Protein 4LAY (pdb70)

CATH classification: 3.10.50.40 (+1 more: 3.10.50.40)

Foldseek 3Di:
DCQQDPVSPSQKHKDWPDAADDDDAADAFKKWWKWKWKDFPVRHTQDTCVVDDGTDIDGAPPPPAFQNCNRPRRVGHAQIKMKMWGFCVRHVAQNFDPPRGHHRIIMIMIMHTHDIAFHQLDPVSPSQKGKGWPDAADDQAAADQQKWFWKWKWKDFVNHTQDTDTDTGGLVCCVVVQFFQLVSSVRRNGHAFIWMKMKGFLVRGVAQPFDVSSPGHHRTIMIMTMTGHDIDYD

Structure (mmCIF, N/CA/C/O backbone):
data_4LAY
#
_entry.id   4LAY
#
_cell.length_a   47.592
_cell.length_b   42.351
_cell.length_c   76.811
_cell.angle_alpha   90.000
_cell.angle_beta   105.750
_cell.angle_gamma   90.000
#
_symmetry.space_group_name_H-M   'P 1 21 1'
#
loop_
_entity.id
_entity.type
_entity.pdbx_description
1 polymer 'Peptidyl-prolyl cis-trans isomerase FKBP4'
2 non-polymer '{3-[(1R)-3-(3,4-dimethoxyphenyl)-1-({[(2S)-1-(3,3-dimethyl-2-oxopentanoyl)piperidin-2-yl]carbonyl}oxy)propyl]phenoxy}acetic acid'
3 water water
#
loop_
_atom_site.group_PDB
_atom_site.id
_atom_site.type_symbol
_atom_site.label_atom_id
_atom_site.label_alt_id
_atom_site.label_comp_id
_atom_site.label_asym_id
_atom_site.label_entity_id
_atom_site.label_seq_id
_atom_site.pdbx_PDB_ins_code
_atom_site.Cartn_x
_atom_site.Cartn_y
_atom_site.Cartn_z
_atom_site.occupancy
_atom_site.B_iso_or_equiv
_atom_site.auth_seq_id
_atom_site.auth_comp_id
_atom_site.auth_asym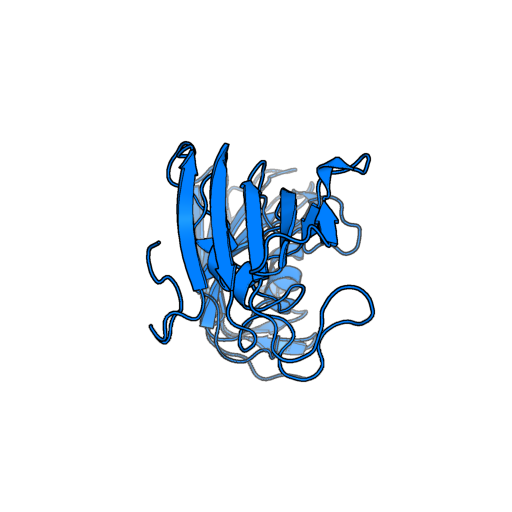_id
_atom_site.auth_atom_id
_atom_site.pdbx_PDB_model_num
ATOM 1 N N . GLY A 1 42 ? 32.478 3.995 7.630 1.00 32.27 22 GLY A N 1
ATOM 2 C CA . GLY A 1 42 ? 31.368 3.999 8.631 1.00 29.90 22 GLY A CA 1
ATOM 3 C C . GLY A 1 42 ? 31.722 4.706 9.924 1.00 30.45 22 GLY A C 1
ATOM 4 O O . GLY A 1 42 ? 32.904 4.880 10.245 1.00 33.30 22 GLY A O 1
ATOM 5 N N . VAL A 1 43 ? 30.689 5.142 10.641 1.00 28.24 23 VAL A N 1
ATOM 6 C CA . VAL A 1 43 ? 30.830 5.792 11.936 1.00 27.88 23 VAL A CA 1
ATOM 7 C C . VAL A 1 43 ? 30.768 4.716 13.025 1.00 26.09 23 VAL A C 1
ATOM 8 O O . VAL A 1 43 ? 29.877 3.865 13.021 1.00 24.27 23 VAL A O 1
ATOM 12 N N . ASP A 1 44 ? 31.737 4.757 13.936 1.00 26.72 24 ASP A N 1
ATOM 13 C CA . ASP A 1 44 ? 31.768 3.853 15.081 1.00 25.70 24 ASP A CA 1
ATOM 14 C C . ASP A 1 44 ? 30.678 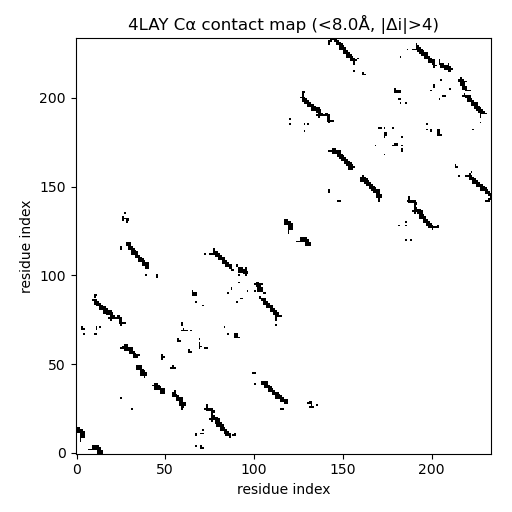4.250 16.061 1.00 25.20 24 ASP A C 1
ATOM 15 O O . ASP A 1 44 ? 30.773 5.290 16.719 1.00 26.42 24 ASP A O 1
ATOM 20 N N . ILE A 1 45 ? 29.639 3.419 16.144 1.00 23.33 25 ILE A N 1
ATOM 21 C CA . ILE A 1 45 ? 28.536 3.669 17.073 1.00 22.68 25 ILE A CA 1
ATOM 22 C C . ILE A 1 45 ? 28.561 2.761 18.314 1.00 23.19 25 ILE A C 1
ATOM 23 O O . ILE A 1 45 ? 27.630 2.789 19.111 1.00 22.92 25 ILE A O 1
ATOM 28 N N . SER A 1 46 ? 29.627 1.980 18.489 1.00 23.87 26 SER A N 1
ATOM 29 C CA . SER A 1 46 ? 29.760 1.140 19.682 1.00 24.91 26 SER A CA 1
ATOM 30 C C . SER A 1 46 ? 29.992 2.008 20.913 1.00 27.28 26 SER A C 1
ATOM 31 O O . SER A 1 46 ? 30.825 2.910 20.873 1.00 29.06 26 SER A O 1
ATOM 34 N N . PRO A 1 47 ? 29.240 1.759 22.010 1.00 27.98 27 PRO A N 1
ATOM 35 C CA . PRO A 1 47 ? 29.504 2.441 23.297 1.00 30.00 27 PRO A CA 1
ATOM 36 C C . PRO A 1 47 ? 30.975 2.453 23.755 1.00 32.16 27 PRO A C 1
ATOM 37 O O . PRO A 1 47 ? 31.452 3.482 24.263 1.00 33.52 27 PRO A O 1
ATOM 41 N N . LYS A 1 48 ? 31.698 1.348 23.561 1.00 31.68 28 LYS A N 1
ATOM 42 C CA . LYS A 1 48 ? 33.115 1.280 23.950 1.00 34.42 28 LYS A CA 1
ATOM 43 C C . LYS A 1 48 ? 34.065 1.917 22.933 1.00 33.81 28 LYS A C 1
ATOM 44 O O . LYS A 1 48 ? 35.272 2.010 23.182 1.00 36.20 28 LYS A O 1
ATOM 50 N N . GLN A 1 49 ? 33.519 2.357 21.796 1.00 31.11 29 GLN A N 1
ATOM 51 C CA . GLN A 1 49 ? 34.309 2.922 20.706 1.00 30.72 29 GLN A CA 1
ATOM 52 C C . GLN A 1 49 ? 35.482 2.008 20.345 1.00 31.79 29 GLN A C 1
ATOM 53 O O . GLN A 1 49 ? 36.643 2.443 20.288 1.00 33.47 29 GLN A O 1
ATOM 59 N N . ASP A 1 50 ? 35.176 0.733 20.125 1.00 30.36 30 ASP A N 1
ATOM 60 C CA . ASP A 1 50 ? 36.212 -0.236 19.756 1.00 31.76 30 ASP A CA 1
ATOM 61 C C . ASP A 1 50 ? 36.005 -0.718 18.333 1.00 30.08 30 ASP A C 1
ATOM 62 O O . ASP A 1 50 ? 36.504 -1.779 17.940 1.00 29.88 30 ASP A O 1
ATOM 67 N N . GLU A 1 51 ? 35.260 0.083 17.571 1.00 29.36 31 GLU A N 1
ATOM 68 C CA . GLU A 1 51 ? 34.896 -0.226 16.188 1.00 28.83 31 GLU A CA 1
ATOM 69 C C . GLU A 1 51 ? 34.104 -1.524 16.086 1.00 25.93 31 GLU A C 1
ATOM 70 O O . GLU A 1 51 ? 34.106 -2.186 15.047 1.00 25.99 31 GLU A O 1
ATOM 76 N N . GLY A 1 52 ? 33.428 -1.880 17.173 1.00 25.17 32 GLY A N 1
ATOM 77 C CA . GLY A 1 52 ? 32.592 -3.076 17.209 1.00 22.74 32 GLY A CA 1
ATOM 78 C C . GLY A 1 52 ? 31.338 -3.013 16.348 1.00 20.59 32 GLY A C 1
ATOM 79 O O . GLY A 1 52 ? 30.844 -4.050 15.889 1.00 19.89 32 GLY A O 1
ATOM 80 N N . VAL A 1 53 ? 30.796 -1.809 16.163 1.00 20.13 33 VAL A N 1
ATOM 81 C CA . VAL A 1 53 ? 29.613 -1.592 15.308 1.00 18.77 33 VAL A CA 1
ATOM 82 C C . VAL A 1 53 ? 29.855 -0.321 14.499 1.00 19.64 33 VAL A C 1
ATOM 83 O O . VAL A 1 53 ? 29.978 0.772 15.078 1.00 19.01 33 VAL A O 1
ATOM 87 N N . LEU A 1 54 ? 29.945 -0.475 13.175 1.00 18.92 34 LEU A N 1
ATOM 88 C CA . LEU A 1 54 ? 30.235 0.658 12.284 1.00 20.44 34 LEU A CA 1
ATOM 89 C C . LEU A 1 54 ? 29.017 0.867 11.410 1.00 19.95 34 LEU A C 1
ATOM 90 O O . LEU A 1 54 ? 28.519 -0.091 10.820 1.00 19.79 34 LEU A O 1
ATOM 95 N N . LYS A 1 55 ? 28.531 2.105 11.352 1.00 19.47 35 LYS A N 1
ATOM 96 C CA . LYS A 1 55 ? 27.278 2.408 10.667 1.00 18.64 35 LYS A CA 1
ATOM 97 C C . LYS A 1 55 ? 27.505 3.354 9.511 1.00 19.24 35 LYS A C 1
ATOM 98 O O . LYS A 1 55 ? 28.131 4.398 9.678 1.00 19.92 35 LYS A O 1
ATOM 104 N N . VAL A 1 56 ? 26.995 2.970 8.343 1.00 18.53 36 VAL A N 1
ATOM 10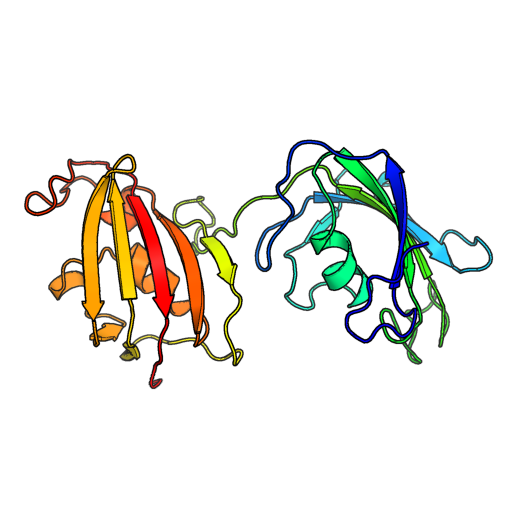5 C CA . VAL A 1 56 ? 26.968 3.858 7.176 1.00 19.67 36 VAL A CA 1
ATOM 106 C C . VAL A 1 56 ? 25.521 4.094 6.804 1.00 18.77 36 VAL A C 1
ATOM 107 O O . VAL A 1 56 ? 24.765 3.132 6.630 1.00 18.19 36 VAL A O 1
ATOM 111 N N . ILE A 1 57 ? 25.116 5.355 6.694 1.00 19.28 37 ILE A N 1
ATOM 112 C CA . ILE A 1 57 ? 23.732 5.630 6.306 1.00 19.23 37 ILE A CA 1
ATOM 113 C C . ILE A 1 57 ? 23.624 5.659 4.783 1.00 19.62 37 ILE A C 1
ATOM 114 O O . ILE A 1 57 ? 24.335 6.428 4.115 1.00 21.08 37 ILE A O 1
ATOM 119 N N . LYS A 1 58 ? 22.753 4.805 4.245 1.00 18.80 38 LYS A N 1
ATOM 120 C CA . LYS A 1 58 ? 22.518 4.744 2.786 1.00 19.71 38 LYS A CA 1
ATOM 121 C C . LYS A 1 58 ? 21.387 5.677 2.355 1.00 19.88 38 LYS A C 1
ATOM 122 O O . LYS A 1 58 ? 21.452 6.282 1.293 1.00 20.37 38 LYS A O 1
ATOM 128 N N . ARG A 1 59 ? 20.354 5.777 3.184 1.00 18.81 39 ARG A N 1
ATOM 129 C CA . ARG A 1 59 ? 19.281 6.734 2.971 1.00 19.99 39 ARG A CA 1
ATOM 130 C C . ARG A 1 59 ? 18.854 7.328 4.314 1.00 20.23 39 ARG A C 1
ATOM 131 O O . ARG A 1 59 ? 18.541 6.580 5.251 1.00 19.27 39 ARG A O 1
ATOM 139 N N A GLU A 1 60 ? 18.819 8.654 4.408 0.50 21.85 40 GLU A N 1
ATOM 140 N N B GLU A 1 60 ? 18.836 8.658 4.407 0.50 21.46 40 GLU A N 1
ATOM 141 C CA A GLU A 1 60 ? 18.374 9.290 5.651 0.50 22.70 40 GLU A CA 1
ATOM 142 C CA B GLU A 1 60 ? 18.340 9.312 5.623 0.50 21.87 40 GLU A CA 1
ATOM 143 C C A GLU A 1 60 ? 16.861 9.168 5.831 0.50 22.43 40 GLU A C 1
ATOM 144 C C B GLU A 1 60 ? 16.857 9.029 5.814 0.50 21.81 40 GLU A C 1
ATOM 145 O O A GLU A 1 60 ? 16.091 9.290 4.866 0.50 23.17 40 GLU A O 1
ATOM 146 O O B GLU A 1 60 ? 16.100 8.921 4.845 0.50 22.38 40 GLU A O 1
ATOM 157 N N . GLY A 1 61 ? 16.447 8.920 7.071 1.00 21.58 41 GLY A N 1
ATOM 158 C CA . GLY A 1 61 ? 15.036 8.812 7.404 1.00 22.55 41 GLY A CA 1
ATOM 159 C C . GLY A 1 61 ? 14.406 10.177 7.610 1.00 25.66 41 GLY A C 1
ATOM 160 O O . GLY A 1 61 ? 14.964 11.212 7.202 1.00 26.00 41 GLY A O 1
ATOM 161 N N . THR A 1 62 ? 13.249 10.180 8.268 1.00 26.96 42 THR A N 1
ATOM 162 C CA . THR A 1 62 ? 12.470 11.406 8.468 1.00 30.95 42 THR A CA 1
ATOM 163 C C . THR A 1 62 ? 12.249 11.696 9.947 1.00 31.18 42 THR A C 1
ATOM 164 O O . THR A 1 62 ? 12.491 10.840 10.801 1.00 30.02 42 THR A O 1
ATOM 168 N N . GLY A 1 63 ? 11.788 12.911 10.239 1.00 33.76 43 GLY A N 1
ATOM 169 C CA . GLY A 1 63 ? 11.536 13.325 11.611 1.00 35.05 43 GLY A CA 1
ATOM 170 C C . GLY A 1 63 ? 12.794 13.307 12.459 1.00 34.63 43 GLY A C 1
ATOM 171 O O . GLY A 1 63 ? 13.914 13.373 11.946 1.00 34.97 43 GLY A O 1
ATOM 172 N N . THR A 1 64 ? 12.611 13.224 13.767 1.00 34.65 44 THR A N 1
ATOM 173 C CA . THR A 1 64 ? 13.741 13.303 14.682 1.00 34.49 44 THR A CA 1
ATOM 174 C C . THR A 1 64 ? 13.756 12.114 15.626 1.00 31.97 44 THR A C 1
ATOM 175 O O . THR A 1 64 ? 14.801 11.780 16.197 1.00 32.15 44 THR A O 1
ATOM 179 N N . GLU A 1 65 ? 12.599 11.473 15.780 1.00 30.40 45 GLU A N 1
ATOM 180 C CA . GLU A 1 65 ? 12.431 10.409 16.754 1.00 27.32 45 GLU A CA 1
ATOM 181 C C . GLU A 1 65 ? 13.125 9.110 16.335 1.00 24.70 45 GLU A C 1
ATOM 182 O O . GLU A 1 65 ? 13.164 8.756 15.151 1.00 23.49 45 GLU A O 1
ATOM 184 N N A MET A 1 66 ? 13.664 8.404 17.322 0.50 23.22 46 MET A N 1
ATOM 185 N N B MET A 1 66 ? 13.689 8.419 17.325 0.50 23.40 46 MET A N 1
ATOM 186 C CA A MET A 1 66 ? 14.273 7.102 17.098 0.50 21.32 46 MET A CA 1
ATOM 187 C CA B MET A 1 66 ? 14.334 7.117 17.139 0.50 21.76 46 MET A CA 1
ATOM 188 C C A MET A 1 66 ? 13.691 6.119 18.104 0.50 20.84 46 MET A C 1
ATOM 189 C C B MET A 1 66 ? 13.685 6.123 18.104 0.50 21.02 46 MET A C 1
ATOM 190 O O A MET A 1 66 ? 13.201 6.538 19.157 0.50 21.67 46 MET A O 1
ATOM 191 O O B MET A 1 66 ? 13.138 6.541 19.128 0.50 21.88 46 MET A O 1
ATOM 200 N N . PRO A 1 67 ? 13.733 4.816 17.784 1.00 19.70 47 PRO A N 1
ATOM 201 C CA . PRO A 1 67 ? 13.188 3.800 18.709 1.00 19.48 47 PRO A CA 1
ATOM 202 C C . PRO A 1 67 ? 13.877 3.870 20.059 1.00 20.22 47 PRO A C 1
ATOM 203 O O . PRO A 1 67 ? 15.088 4.105 20.138 1.00 20.33 47 PRO A O 1
ATOM 207 N N A MET A 1 68 ? 13.106 3.629 21.108 0.50 20.49 48 MET A N 1
ATOM 208 N N B MET A 1 68 ? 13.099 3.691 21.119 0.50 20.93 48 MET A N 1
ATOM 209 C CA A MET A 1 68 ? 13.619 3.659 22.461 0.50 21.05 48 MET A CA 1
ATOM 210 C CA B MET A 1 68 ? 13.637 3.666 22.473 0.50 21.90 48 MET A CA 1
ATOM 211 C C A MET A 1 68 ? 13.609 2.239 23.009 0.50 19.84 48 MET A C 1
ATOM 212 C C B MET A 1 68 ? 13.539 2.269 23.064 0.50 20.35 48 MET A C 1
ATOM 213 O O A MET A 1 68 ? 12.977 1.353 22.418 0.50 17.24 48 MET A O 1
ATOM 214 O O B MET A 1 68 ? 12.771 1.434 22.569 0.50 17.98 48 MET A O 1
ATOM 223 N N . ILE A 1 69 ? 14.314 2.019 24.120 1.00 20.15 49 ILE A N 1
ATOM 224 C CA . ILE A 1 69 ? 14.368 0.694 24.749 1.00 19.99 49 ILE A CA 1
ATOM 225 C C . ILE A 1 69 ? 12.938 0.288 25.084 1.00 19.84 49 ILE A C 1
ATOM 226 O O . ILE A 1 69 ? 12.166 1.101 25.579 1.00 20.24 49 ILE A O 1
ATOM 231 N N . GLY A 1 70 ? 12.582 -0.953 24.778 1.00 18.93 50 GLY A N 1
ATOM 232 C CA . GLY A 1 70 ? 11.227 -1.452 25.050 1.00 18.45 50 GLY A CA 1
ATOM 233 C C . GLY A 1 70 ? 10.268 -1.334 23.863 1.00 17.56 50 GLY A C 1
ATOM 234 O O . GLY A 1 70 ? 9.266 -2.065 23.798 1.00 17.54 50 GLY A O 1
ATOM 235 N N . ASP A 1 71 ? 10.548 -0.415 22.939 1.00 16.73 51 ASP A N 1
ATOM 236 C CA . ASP A 1 71 ? 9.683 -0.200 21.770 1.00 16.42 51 ASP A CA 1
ATOM 237 C C . ASP A 1 71 ? 9.733 -1.412 20.854 1.00 15.89 51 ASP A C 1
ATOM 238 O O . ASP A 1 71 ? 10.778 -2.063 20.752 1.00 14.67 51 ASP A O 1
ATOM 243 N N A ARG A 1 72 ? 8.611 -1.717 20.207 0.50 16.16 52 ARG A N 1
ATOM 244 N N B ARG A 1 72 ? 8.621 -1.719 20.193 0.50 16.00 52 ARG A N 1
ATOM 245 C CA A ARG A 1 72 ? 8.590 -2.742 19.161 0.50 15.96 52 ARG A CA 1
ATOM 246 C CA B ARG A 1 72 ? 8.638 -2.768 19.175 0.50 15.63 52 ARG A CA 1
ATOM 247 C C A ARG A 1 72 ? 9.017 -2.088 17.864 0.50 15.33 52 ARG A C 1
ATOM 248 C C B ARG A 1 72 ? 8.917 -2.148 17.828 0.50 15.08 52 ARG A C 1
ATOM 249 O O A ARG A 1 72 ? 8.614 -0.966 17.563 0.50 15.37 52 ARG A O 1
ATOM 250 O O B ARG A 1 72 ? 8.198 -1.250 17.383 0.50 15.40 52 ARG A O 1
ATOM 265 N N A VAL A 1 73 ? 9.838 -2.794 17.098 0.50 14.50 53 VAL A N 1
ATOM 266 N N B VAL A 1 73 ? 9.973 -2.625 17.181 0.50 14.10 53 VAL A N 1
ATOM 267 C CA A VAL A 1 73 ? 10.475 -2.212 15.926 0.50 14.09 53 VAL A CA 1
ATOM 268 C CA B VAL A 1 73 ? 10.353 -2.090 15.886 0.50 13.70 53 VAL A CA 1
ATOM 269 C C A VAL A 1 73 ? 10.276 -3.126 14.718 0.50 14.21 53 VAL A C 1
ATOM 270 C C B VAL A 1 73 ? 10.013 -3.066 14.771 0.50 14.10 53 VAL A C 1
ATOM 271 O O A VAL A 1 73 ? 10.390 -4.349 14.853 0.50 13.75 53 VAL A O 1
ATOM 272 O O B VAL A 1 73 ? 9.802 -4.263 15.007 0.50 14.00 53 VAL A O 1
ATOM 279 N N . PHE A 1 74 ? 9.983 -2.529 13.555 1.00 14.13 54 PHE A N 1
ATOM 280 C CA . PHE A 1 74 ? 9.666 -3.283 12.320 1.00 14.57 54 PHE A CA 1
ATOM 281 C C . PHE A 1 74 ? 10.647 -2.872 11.239 1.00 14.40 54 PHE A C 1
ATOM 282 O O . PHE A 1 74 ? 10.732 -1.689 10.881 1.00 14.37 54 PHE A O 1
ATOM 290 N N . VAL A 1 75 ? 11.401 -3.849 10.742 1.00 13.91 55 VAL A N 1
ATOM 291 C CA . VAL A 1 75 ? 12.467 -3.594 9.777 1.00 14.08 55 VAL A CA 1
ATOM 292 C C . VAL A 1 75 ? 12.444 -4.649 8.664 1.00 14.61 55 VAL A C 1
ATOM 293 O O . VAL A 1 75 ? 11.838 -5.721 8.811 1.00 15.56 55 VAL A O 1
ATOM 297 N N . HIS A 1 76 ? 13.091 -4.327 7.549 1.00 14.33 56 HIS A N 1
ATOM 298 C CA . HIS A 1 76 ? 13.578 -5.372 6.653 1.00 14.77 56 HIS A CA 1
ATOM 299 C C . HIS A 1 76 ? 15.093 -5.343 6.707 1.00 14.01 56 HIS A C 1
ATOM 300 O O . HIS A 1 76 ? 15.706 -4.281 6.891 1.00 14.13 56 HIS A O 1
ATOM 307 N N . TYR A 1 77 ? 15.708 -6.513 6.571 1.00 13.75 57 TYR A N 1
ATOM 308 C CA . TYR A 1 77 ? 17.159 -6.582 6.606 1.00 13.25 57 TYR A CA 1
ATOM 309 C C . TYR A 1 77 ? 17.660 -7.624 5.618 1.00 13.61 57 TYR A C 1
ATOM 310 O O . TYR A 1 77 ? 16.931 -8.543 5.219 1.00 14.09 57 TYR A O 1
ATOM 319 N N . THR A 1 78 ? 18.919 -7.450 5.258 1.00 13.64 58 THR A N 1
ATOM 320 C CA . THR A 1 78 ? 19.730 -8.487 4.632 1.00 15.02 58 THR A CA 1
ATOM 321 C C . THR A 1 78 ? 21.031 -8.623 5.439 1.00 14.70 58 THR A C 1
ATOM 322 O O . THR A 1 78 ? 21.602 -7.625 5.888 1.00 14.35 58 THR A O 1
ATOM 326 N N . GLY A 1 79 ? 21.508 -9.860 5.594 1.00 15.45 59 GLY A N 1
ATOM 327 C CA . GLY A 1 79 ? 22.737 -10.135 6.345 1.00 15.72 59 GLY A CA 1
ATOM 328 C C . GLY A 1 79 ? 23.745 -10.848 5.461 1.00 16.29 59 GLY A C 1
ATOM 329 O O . GLY A 1 79 ? 23.397 -11.802 4.742 1.00 17.01 59 GLY A O 1
ATOM 330 N N . TRP A 1 80 ? 24.976 -10.358 5.486 1.00 15.94 60 TRP A N 1
ATOM 331 C CA . TRP A 1 80 ? 26.092 -11.002 4.777 1.00 17.34 60 TRP A CA 1
ATOM 332 C C . TRP A 1 80 ? 27.258 -11.227 5.733 1.00 17.49 60 TRP A C 1
ATOM 333 O O . TRP A 1 80 ? 27.451 -10.474 6.696 1.00 16.52 60 TRP A O 1
ATOM 344 N N . LEU A 1 81 ? 28.052 -12.260 5.464 1.00 18.18 61 LEU A N 1
ATOM 345 C CA . LEU A 1 81 ? 29.372 -12.352 6.054 1.00 19.08 61 LEU A CA 1
ATOM 346 C C . LEU A 1 81 ? 30.249 -11.277 5.422 1.00 20.45 61 LEU A C 1
ATOM 347 O O . LEU A 1 81 ? 29.909 -10.717 4.372 1.00 19.57 61 LEU A O 1
ATOM 352 N N . LEU A 1 82 ? 31.399 -11.007 6.037 1.00 21.69 62 LEU A N 1
ATOM 353 C CA . LEU A 1 82 ? 32.313 -9.986 5.521 1.00 23.60 62 LEU A CA 1
ATOM 354 C C . LEU A 1 82 ? 32.766 -10.222 4.071 1.00 24.77 62 LEU A C 1
ATOM 355 O O . LEU A 1 82 ? 33.019 -9.267 3.322 1.00 26.24 62 LEU A O 1
ATOM 360 N N . ASP A 1 83 ? 32.877 -11.486 3.669 1.00 24.87 63 ASP A N 1
ATOM 361 C CA . ASP A 1 83 ? 33.294 -11.800 2.299 1.00 25.53 63 ASP A CA 1
ATOM 362 C C . ASP A 1 83 ? 32.169 -11.587 1.261 1.00 24.81 63 ASP A C 1
ATOM 363 O O . ASP A 1 83 ? 32.383 -11.756 0.056 1.00 25.97 63 ASP A O 1
ATOM 368 N N . GLY A 1 84 ? 30.991 -11.198 1.738 1.00 22.43 64 GLY A N 1
ATOM 369 C CA . GLY A 1 84 ? 29.860 -10.899 0.865 1.00 21.59 64 GLY A CA 1
ATOM 370 C C . GLY A 1 84 ? 28.887 -12.052 0.701 1.00 21.26 64 GLY A C 1
ATOM 371 O O . GLY A 1 84 ? 27.936 -11.939 -0.067 1.00 21.01 64 GLY A O 1
ATOM 372 N N . THR A 1 85 ? 29.128 -13.159 1.409 1.00 20.88 65 THR A N 1
ATOM 373 C CA . THR A 1 85 ? 28.202 -14.299 1.395 1.00 21.58 65 THR A CA 1
ATOM 374 C C . THR A 1 85 ? 26.923 -13.893 2.088 1.00 20.01 65 THR A C 1
ATOM 375 O O . THR A 1 85 ? 26.929 -13.577 3.287 1.00 19.16 65 THR A O 1
ATOM 379 N N . LYS A 1 86 ? 25.828 -13.897 1.339 1.00 20.86 66 LYS A N 1
ATOM 380 C CA . LYS A 1 86 ? 24.518 -13.626 1.927 1.00 20.66 66 LYS A CA 1
ATOM 381 C C . LYS A 1 86 ? 24.042 -14.826 2.734 1.00 21.09 66 LYS A C 1
ATOM 382 O O . LYS A 1 86 ? 24.012 -15.947 2.218 1.00 22.58 66 LYS A O 1
ATOM 388 N N . PHE A 1 87 ? 23.674 -14.598 3.994 1.00 20.29 67 PHE A N 1
ATOM 389 C CA . PHE A 1 87 ? 23.141 -15.699 4.810 1.00 21.05 67 PHE A CA 1
ATOM 390 C C . PHE A 1 87 ? 21.636 -15.619 5.094 1.00 20.90 67 PHE A C 1
ATOM 391 O O . PHE A 1 87 ? 21.011 -16.643 5.376 1.00 22.64 67 PHE A O 1
ATOM 399 N N . ASP A 1 88 ? 21.041 -14.431 4.991 1.00 19.39 68 ASP A N 1
ATOM 400 C CA . ASP A 1 88 ? 19.590 -14.315 5.199 1.00 19.61 68 ASP A CA 1
ATOM 401 C C . ASP A 1 88 ? 19.057 -12.961 4.773 1.00 18.96 68 ASP A C 1
ATOM 402 O O . ASP A 1 88 ? 19.790 -11.975 4.799 1.00 18.31 68 ASP A O 1
ATOM 407 N N . SER A 1 89 ? 17.779 -12.935 4.399 1.00 20.16 69 SER A N 1
ATOM 408 C CA . SER A 1 89 ? 17.034 -11.674 4.232 1.00 19.59 69 SER A CA 1
ATOM 409 C C . SER A 1 89 ? 15.567 -11.819 4.574 1.00 20.03 69 SER A C 1
ATOM 410 O O . SER A 1 89 ? 14.902 -12.773 4.125 1.00 21.70 69 SER A O 1
ATOM 413 N N . SER A 1 90 ? 15.041 -10.858 5.332 1.00 19.47 70 SER A N 1
ATOM 414 C CA . SER A 1 90 ? 13.606 -10.818 5.598 1.00 21.01 70 SER A CA 1
ATOM 415 C C . SER A 1 90 ? 12.797 -10.497 4.345 1.00 22.83 70 SER A C 1
ATOM 416 O O . SER A 1 90 ? 11.607 -10.791 4.289 1.00 24.32 70 SER A O 1
ATOM 419 N N . LEU A 1 91 ? 13.443 -9.891 3.348 1.00 24.12 71 LEU A N 1
ATOM 420 C CA . LEU A 1 91 ? 12.796 -9.599 2.060 1.00 27.17 71 LEU A CA 1
ATOM 421 C C . LEU A 1 91 ? 12.361 -10.870 1.337 1.00 29.85 71 LEU A C 1
ATOM 422 O O . LEU A 1 91 ? 11.479 -10.830 0.470 1.00 32.30 71 LEU A O 1
ATOM 427 N N . ASP A 1 92 ? 12.979 -11.993 1.702 1.00 30.94 72 ASP A N 1
ATOM 428 C CA . ASP A 1 92 ? 12.716 -13.283 1.063 1.00 34.64 72 ASP A CA 1
ATOM 429 C C . ASP A 1 92 ? 11.470 -13.957 1.628 1.00 36.36 72 ASP A C 1
ATOM 430 O O . ASP A 1 92 ? 11.052 -15.020 1.148 1.00 38.45 72 ASP A O 1
ATOM 435 N N . ARG A 1 93 ? 10.897 -13.319 2.647 1.00 35.59 73 ARG A N 1
ATOM 436 C CA . ARG A 1 93 ? 9.717 -13.798 3.355 1.00 37.29 73 ARG A CA 1
ATOM 437 C C . ARG A 1 93 ? 8.589 -12.767 3.269 1.00 38.06 73 ARG A C 1
ATOM 438 O O . ARG A 1 93 ? 8.794 -11.651 2.788 1.00 37.18 73 ARG A O 1
ATOM 446 N N . LYS A 1 94 ? 7.402 -13.145 3.738 1.00 39.87 74 LYS A N 1
ATOM 447 C CA . LYS A 1 94 ? 6.213 -12.297 3.605 1.00 41.22 74 LYS A CA 1
ATOM 448 C C . LYS A 1 94 ? 6.204 -11.085 4.553 1.00 39.41 74 LYS A C 1
ATOM 449 O O . LYS A 1 94 ? 5.787 -9.996 4.157 1.00 40.21 74 LYS A O 1
ATOM 451 N N . ASP A 1 95 ? 6.683 -11.263 5.785 1.00 37.22 75 ASP A N 1
ATOM 452 C CA . ASP A 1 95 ? 6.566 -10.226 6.807 1.00 34.99 75 ASP A CA 1
ATOM 453 C C . ASP A 1 95 ? 7.883 -9.499 7.120 1.00 31.15 75 ASP A C 1
ATOM 454 O O . ASP A 1 95 ? 8.988 -10.044 6.953 1.00 29.84 75 ASP A O 1
ATOM 459 N N . LYS A 1 96 ? 7.750 -8.267 7.603 1.00 28.46 76 LYS A N 1
ATOM 460 C CA . LYS A 1 96 ? 8.889 -7.550 8.160 1.00 25.11 76 LYS A CA 1
ATOM 461 C C . LYS A 1 96 ? 9.352 -8.276 9.409 1.00 23.10 76 LYS A C 1
ATOM 462 O O . LYS A 1 96 ? 8.569 -9.014 10.038 1.00 23.83 76 LYS A O 1
ATOM 468 N N . PHE A 1 97 ? 10.620 -8.085 9.755 1.00 19.54 77 PHE A N 1
ATOM 469 C CA . PHE A 1 97 ? 11.170 -8.643 10.974 1.00 17.73 77 PHE A CA 1
ATOM 470 C C . PHE A 1 97 ? 10.822 -7.661 12.101 1.00 17.07 77 PHE A C 1
ATOM 471 O O . PHE A 1 97 ? 10.981 -6.452 11.942 1.00 16.31 77 PHE A O 1
ATOM 479 N N . SER A 1 98 ? 10.334 -8.179 13.222 1.00 17.19 78 SER A N 1
ATOM 480 C CA . SER A 1 98 ? 10.020 -7.310 14.362 1.00 17.41 78 SER A CA 1
ATOM 481 C C . SER A 1 98 ? 10.623 -7.844 15.645 1.00 16.51 78 SER A C 1
ATOM 482 O O . SER A 1 98 ? 10.703 -9.055 15.840 1.00 17.21 78 SER A O 1
ATOM 485 N N . PHE A 1 99 ? 11.046 -6.937 16.518 1.00 15.88 79 PHE A N 1
ATOM 486 C CA . PHE A 1 99 ? 11.602 -7.316 17.799 1.00 16.18 79 PHE A CA 1
ATOM 487 C C . PHE A 1 99 ? 11.433 -6.160 18.782 1.00 16.64 79 PHE A C 1
ATOM 488 O O . PHE A 1 99 ? 11.079 -5.047 18.389 1.00 16.26 79 PHE A O 1
ATOM 496 N N . ASP A 1 100 ? 11.657 -6.447 20.056 1.00 16.80 80 ASP A N 1
ATOM 497 C CA . ASP A 1 100 ? 11.574 -5.424 21.080 1.00 17.75 80 ASP A CA 1
ATOM 498 C C . ASP A 1 100 ? 12.977 -4.939 21.401 1.00 17.29 80 ASP A C 1
ATOM 499 O O . ASP A 1 100 ? 13.866 -5.747 21.722 1.00 17.94 80 ASP A O 1
ATOM 504 N N . LEU A 1 101 ? 13.177 -3.633 21.278 1.00 15.92 81 LEU A N 1
ATOM 505 C CA . LEU A 1 101 ? 14.520 -3.055 21.361 1.00 15.69 81 LEU A CA 1
ATOM 506 C C . LEU A 1 101 ? 15.114 -3.039 22.784 1.00 16.85 81 LEU A C 1
ATOM 507 O O . LEU A 1 101 ? 14.402 -2.770 23.748 1.00 17.59 81 LEU A O 1
ATOM 512 N N . GLY A 1 102 ? 16.422 -3.329 22.883 1.00 17.02 82 GLY A N 1
ATOM 513 C CA . GLY A 1 102 ? 17.200 -3.116 24.122 1.00 18.44 82 GLY A CA 1
ATOM 514 C C . GLY A 1 102 ? 17.029 -4.164 25.204 1.00 20.00 82 GLY A C 1
ATOM 515 O O . GLY A 1 102 ? 17.339 -3.905 26.372 1.00 21.97 82 GLY A O 1
ATOM 516 N N . LYS A 1 103 ? 16.552 -5.351 24.812 1.00 20.27 83 LYS A N 1
ATOM 517 C CA . LYS A 1 103 ? 16.206 -6.424 25.757 1.00 21.81 83 LYS A CA 1
ATOM 518 C C . LYS A 1 103 ? 17.028 -7.692 25.557 1.00 21.56 83 LYS A C 1
ATOM 519 O O . LYS A 1 103 ? 16.756 -8.731 26.188 1.00 22.86 83 LYS A O 1
ATOM 525 N N . GLY A 1 104 ? 18.043 -7.599 24.711 1.00 20.18 84 GLY A N 1
ATOM 526 C CA . GLY A 1 104 ? 18.841 -8.770 24.378 1.00 20.53 84 GLY A CA 1
ATOM 527 C C . GLY A 1 104 ? 18.014 -9.846 23.687 1.00 19.60 84 GLY A C 1
ATOM 528 O O . GLY A 1 104 ? 18.237 -11.052 23.926 1.00 20.27 84 GLY A O 1
ATOM 529 N N A GLU A 1 105 ? 17.047 -9.401 22.864 0.50 18.19 85 GLU A N 1
ATOM 530 N N B GLU A 1 105 ? 17.081 -9.438 22.841 0.50 18.34 85 GLU A N 1
ATOM 531 C CA A GLU A 1 105 ? 16.217 -10.246 21.971 0.50 17.81 85 GLU A CA 1
ATOM 532 C CA B GLU A 1 105 ? 16.332 -10.408 22.062 0.50 18.26 85 GLU A CA 1
ATOM 533 C C A GLU A 1 105 ? 16.932 -10.526 20.643 0.50 16.37 85 GLU A C 1
ATOM 534 C C B GLU A 1 105 ? 16.842 -10.435 20.595 0.50 16.37 85 GLU A C 1
ATOM 535 O O A GLU A 1 105 ? 16.543 -11.426 19.883 0.50 16.40 85 GLU A O 1
ATOM 536 O O B GLU A 1 105 ? 16.274 -11.112 19.731 0.50 16.10 85 GLU A O 1
ATOM 547 N N . VAL A 1 106 ? 17.944 -9.712 20.363 1.00 15.16 86 VAL A N 1
ATOM 548 C CA . VAL A 1 106 ? 18.728 -9.773 19.118 1.00 14.24 86 VAL A CA 1
ATOM 549 C C . VAL A 1 106 ? 20.180 -9.581 19.512 1.00 14.34 86 VAL A C 1
ATOM 550 O O . VAL A 1 106 ? 20.450 -9.216 20.659 1.00 14.58 86 VAL A O 1
ATOM 554 N N . ILE A 1 107 ? 21.114 -9.844 18.583 1.00 13.64 87 ILE A N 1
ATOM 555 C CA . ILE A 1 107 ? 22.538 -9.612 18.885 1.00 14.27 87 ILE A CA 1
ATOM 556 C C . ILE A 1 107 ? 22.791 -8.165 19.334 1.00 13.58 87 ILE A C 1
ATOM 557 O O . ILE A 1 107 ? 22.041 -7.229 18.977 1.00 12.79 87 ILE A O 1
ATOM 562 N N . LYS A 1 108 ? 23.850 -7.986 20.117 1.00 14.56 88 LYS A N 1
ATOM 563 C CA . LYS A 1 108 ? 24.137 -6.675 20.690 1.00 15.74 88 LYS A CA 1
ATOM 564 C C . LYS A 1 108 ? 24.287 -5.578 19.630 1.00 14.62 88 LYS A C 1
ATOM 565 O O . LYS A 1 108 ? 23.791 -4.461 19.837 1.00 14.97 88 LYS A O 1
ATOM 571 N N . ALA A 1 109 ? 24.921 -5.891 18.496 1.00 13.64 89 ALA A N 1
ATOM 572 C CA . ALA A 1 109 ? 25.056 -4.892 17.423 1.00 13.15 89 ALA A CA 1
ATOM 573 C C . ALA A 1 109 ? 23.701 -4.322 17.004 1.00 12.95 89 ALA A C 1
ATOM 574 O O . ALA A 1 109 ? 23.608 -3.134 16.663 1.00 13.47 89 ALA A O 1
ATOM 576 N N . TRP A 1 110 ? 22.651 -5.158 17.005 1.00 12.62 90 TRP A N 1
ATOM 577 C CA . TRP A 1 110 ? 21.326 -4.668 16.610 1.00 12.76 90 TRP A CA 1
ATOM 578 C C . TRP A 1 110 ? 20.649 -3.791 17.684 1.00 13.01 90 TRP A C 1
ATOM 579 O O . TRP A 1 110 ? 19.969 -2.801 17.352 1.00 12.78 90 TRP A O 1
ATOM 590 N N . ASP A 1 111 ? 20.813 -4.159 18.956 1.00 13.28 91 ASP A N 1
ATOM 591 C CA . ASP A 1 111 ? 20.285 -3.339 20.048 1.00 14.17 91 ASP A CA 1
ATOM 592 C C . ASP A 1 111 ? 20.959 -1.958 20.009 1.00 15.33 91 ASP A C 1
ATOM 593 O O . ASP A 1 111 ? 20.300 -0.917 20.216 1.00 16.15 91 ASP A O 1
ATOM 598 N N . ILE A 1 112 ? 22.252 -1.958 19.695 1.00 15.15 92 ILE A N 1
AT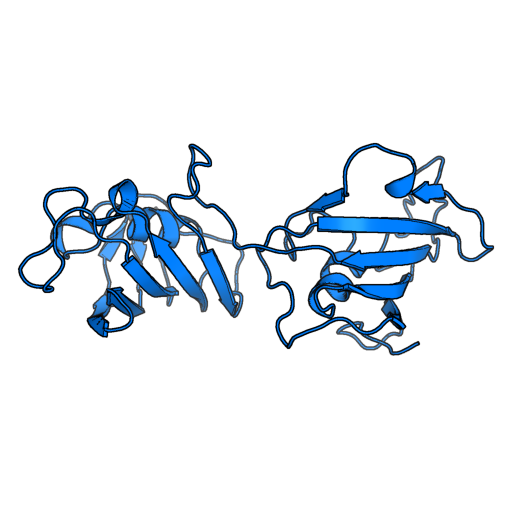OM 599 C CA . ILE A 1 112 ? 23.015 -0.701 19.535 1.00 15.98 92 ILE A CA 1
ATOM 600 C C . ILE A 1 112 ? 22.522 0.086 18.308 1.00 15.53 92 ILE A C 1
ATOM 601 O O . ILE A 1 112 ? 22.167 1.278 18.421 1.00 16.54 92 ILE A O 1
ATOM 606 N N . ALA A 1 113 ? 22.485 -0.579 17.154 1.00 14.80 93 ALA A N 1
ATOM 607 C CA . ALA A 1 113 ? 22.296 0.115 15.881 1.00 14.65 93 ALA A CA 1
ATOM 608 C C . ALA A 1 113 ? 20.873 0.620 15.664 1.00 14.51 93 ALA A C 1
ATOM 609 O O . ALA A 1 113 ? 20.687 1.735 15.205 1.00 14.62 93 ALA A O 1
ATOM 611 N N . ILE A 1 114 ? 19.871 -0.207 15.965 1.00 13.26 94 ILE A N 1
ATOM 612 C CA . ILE A 1 114 ? 18.499 0.184 15.673 1.00 13.90 94 ILE A CA 1
ATOM 613 C C . ILE A 1 114 ? 18.074 1.441 16.469 1.00 14.27 94 ILE A C 1
ATOM 614 O O . ILE A 1 114 ? 17.282 2.259 15.973 1.00 14.64 94 ILE A O 1
ATOM 619 N N . ALA A 1 115 ? 18.619 1.583 17.680 1.00 14.73 95 ALA A N 1
ATOM 620 C CA . ALA A 1 115 ? 18.395 2.761 18.531 1.00 15.42 95 ALA A CA 1
ATOM 621 C C . ALA A 1 115 ? 18.853 4.081 17.886 1.00 16.15 95 ALA A C 1
ATOM 622 O O . ALA A 1 115 ? 18.457 5.150 18.326 1.00 17.93 95 ALA A O 1
ATOM 624 N N . THR A 1 116 ? 19.699 3.991 16.863 1.00 15.33 96 THR A N 1
ATOM 625 C CA . THR A 1 116 ? 20.279 5.190 16.235 1.00 15.98 96 THR A CA 1
ATOM 626 C C . THR A 1 116 ? 19.530 5.562 14.942 1.00 15.95 96 THR A C 1
ATOM 627 O O . THR A 1 116 ? 19.881 6.555 14.294 1.00 17.22 96 THR A O 1
ATOM 631 N N . MET A 1 117 ? 18.520 4.766 14.577 1.00 15.64 97 MET A N 1
ATOM 632 C CA . MET A 1 117 ? 17.839 4.912 13.283 1.00 16.15 97 MET A CA 1
ATOM 633 C C . MET A 1 117 ? 16.575 5.756 13.354 1.00 17.09 97 MET A C 1
ATOM 634 O O . MET A 1 117 ? 15.910 5.798 14.379 1.00 16.72 97 MET A O 1
ATOM 639 N N . LYS A 1 118 ? 16.268 6.434 12.248 1.00 17.77 98 LYS A N 1
ATOM 640 C CA . LYS A 1 118 ? 15.012 7.163 12.081 1.00 19.60 98 LYS A CA 1
ATOM 641 C C . LYS A 1 118 ? 14.072 6.372 11.174 1.00 19.08 98 LYS A C 1
ATOM 642 O O . LYS A 1 118 ? 14.531 5.536 10.396 1.00 17.52 98 LYS A O 1
ATOM 648 N N . VAL A 1 119 ? 12.766 6.641 11.242 1.00 19.52 99 VAL A N 1
ATOM 649 C CA . VAL A 1 119 ? 11.829 5.950 10.341 1.00 20.21 99 VAL A CA 1
ATOM 650 C C . VAL A 1 119 ? 12.184 6.263 8.877 1.00 20.47 99 VAL A C 1
ATOM 651 O O . VAL A 1 119 ? 12.425 7.422 8.535 1.00 21.62 99 VAL A O 1
ATOM 655 N N . GLY A 1 120 ? 12.257 5.240 8.027 1.00 19.34 100 GLY A N 1
ATOM 656 C CA . GLY A 1 120 ? 12.628 5.452 6.620 1.00 19.74 100 GLY A CA 1
ATOM 657 C C . GLY A 1 120 ? 14.114 5.321 6.348 1.00 18.74 100 GLY A C 1
ATOM 658 O O . GLY A 1 120 ? 14.551 5.252 5.176 1.00 19.29 100 GLY A O 1
ATOM 659 N N . GLU A 1 121 ? 14.908 5.276 7.416 1.00 17.40 101 GLU A N 1
ATOM 660 C CA . GLU A 1 121 ? 16.359 5.182 7.252 1.00 17.00 101 GLU A CA 1
ATOM 661 C C . GLU A 1 121 ? 16.758 3.811 6.721 1.00 15.77 101 GLU A C 1
ATOM 662 O O . GLU A 1 121 ? 16.191 2.791 7.125 1.00 16.08 101 GLU A O 1
ATOM 668 N N . VAL A 1 122 ? 17.727 3.801 5.812 1.00 15.95 102 VAL A N 1
ATOM 669 C CA . VAL A 1 122 ? 18.411 2.565 5.433 1.00 15.30 102 VAL A CA 1
ATOM 670 C C . VAL A 1 122 ? 19.877 2.715 5.810 1.00 14.94 102 VAL A C 1
ATOM 671 O O . VAL A 1 122 ? 20.516 3.684 5.418 1.00 15.10 102 VAL A O 1
ATOM 675 N N . CYS A 1 123 ? 20.409 1.772 6.586 1.00 14.61 103 CYS A N 1
ATOM 676 C CA . CYS A 1 123 ? 21.817 1.832 6.912 1.00 15.52 103 CYS A CA 1
ATOM 677 C C . CYS A 1 123 ? 22.482 0.484 6.669 1.00 15.36 103 CYS A C 1
ATOM 678 O O . CYS A 1 123 ? 21.797 -0.538 6.482 1.00 16.09 103 CYS A O 1
ATOM 681 N N . HIS A 1 124 ? 23.811 0.507 6.625 1.00 15.45 104 HIS A N 1
ATOM 682 C CA . HIS A 1 124 ? 24.609 -0.696 6.659 1.00 16.29 104 HIS A CA 1
ATOM 683 C C . HIS A 1 124 ? 25.387 -0.695 7.966 1.00 15.94 104 HIS A C 1
ATOM 684 O O . HIS A 1 124 ? 26.013 0.304 8.316 1.00 16.60 104 HIS A O 1
ATOM 691 N N . ILE A 1 125 ? 25.358 -1.818 8.660 1.00 15.64 105 ILE A N 1
ATOM 692 C CA . ILE A 1 125 ? 26.133 -1.962 9.894 1.00 16.50 105 ILE A CA 1
ATOM 693 C C . ILE A 1 125 ? 27.125 -3.120 9.807 1.00 16.97 105 ILE A C 1
ATOM 694 O O . ILE A 1 125 ? 26.759 -4.219 9.395 1.00 16.92 105 ILE A O 1
ATOM 699 N N . THR A 1 126 ? 28.381 -2.842 10.150 1.00 17.57 106 THR A N 1
ATOM 700 C CA . THR A 1 126 ? 29.428 -3.866 10.171 1.00 17.83 106 THR A CA 1
ATOM 701 C C . THR A 1 126 ? 29.667 -4.209 11.634 1.00 18.23 106 THR A C 1
ATOM 702 O O . THR A 1 126 ? 29.965 -3.316 12.433 1.00 18.15 106 THR A O 1
ATOM 706 N N . CYS A 1 127 ? 29.519 -5.493 11.967 1.00 17.28 107 CYS A N 1
ATOM 707 C CA . CYS A 1 127 ? 29.412 -5.944 13.353 1.00 18.17 107 CYS A CA 1
ATOM 708 C C . CYS A 1 127 ? 30.514 -6.935 13.665 1.00 18.57 107 CYS A C 1
ATOM 709 O O . CYS A 1 127 ? 30.550 -8.009 13.086 1.00 19.08 107 CYS A O 1
ATOM 712 N N . LYS A 1 128 ? 31.421 -6.569 14.565 1.00 19.48 108 LYS A N 1
ATOM 713 C CA . LYS A 1 128 ? 32.487 -7.481 14.991 1.00 21.13 108 LYS A CA 1
ATOM 714 C C . LYS A 1 128 ? 31.864 -8.659 15.768 1.00 20.89 108 LYS A C 1
ATOM 715 O O . LYS A 1 128 ? 30.786 -8.504 16.329 1.00 19.68 108 LYS A O 1
ATOM 721 N N . PRO A 1 129 ? 32.531 -9.839 15.785 1.00 22.22 109 PRO A N 1
ATOM 722 C CA . PRO A 1 129 ? 31.921 -11.020 16.434 1.00 21.98 109 PRO A CA 1
ATOM 723 C C . PRO A 1 129 ? 31.518 -10.813 17.898 1.00 22.66 109 PRO A C 1
ATOM 724 O O . PRO A 1 129 ? 30.532 -11.400 18.351 1.00 22.33 109 PRO A O 1
ATOM 728 N N . GLU A 1 130 ? 32.263 -9.969 18.617 1.00 23.41 110 GLU A N 1
ATOM 729 C CA . GLU A 1 130 ? 31.943 -9.611 20.014 1.00 24.79 110 GLU A CA 1
ATOM 730 C C . GLU A 1 130 ? 30.551 -8.995 20.187 1.00 22.72 110 GLU A C 1
ATOM 731 O O . GLU A 1 130 ? 29.986 -9.037 21.277 1.00 23.11 110 GLU A O 1
ATOM 737 N N . TYR A 1 131 ? 30.023 -8.407 19.115 1.00 20.14 111 TYR A N 1
ATOM 738 C CA . TYR A 1 131 ? 28.686 -7.791 19.108 1.00 19.10 111 TYR A CA 1
ATOM 739 C C . TYR A 1 131 ? 27.691 -8.611 18.304 1.00 17.64 111 TYR A C 1
ATOM 740 O O . TYR A 1 131 ? 26.576 -8.158 18.023 1.00 17.30 111 TYR A O 1
ATOM 749 N N . ALA A 1 132 ? 28.101 -9.822 17.941 1.00 18.14 112 ALA A N 1
ATOM 750 C CA . ALA A 1 132 ? 27.245 -10.710 17.183 1.00 17.24 112 ALA A CA 1
ATOM 751 C C . ALA A 1 132 ? 27.296 -12.109 17.793 1.00 18.19 112 ALA A C 1
ATOM 752 O O . ALA A 1 132 ? 26.869 -12.282 18.924 1.00 18.71 112 ALA A O 1
ATOM 754 N N . TYR A 1 133 ? 27.840 -13.096 17.072 1.00 18.66 113 TYR A N 1
ATOM 755 C CA . TYR A 1 133 ? 27.797 -14.496 17.534 1.00 19.98 113 TYR A CA 1
ATOM 756 C C . TYR A 1 133 ? 29.095 -15.028 18.155 1.00 21.51 113 TYR A C 1
ATOM 757 O O . TYR A 1 133 ? 29.176 -16.212 18.501 1.00 22.62 113 TYR A O 1
ATOM 766 N N . GLY A 1 134 ? 30.105 -14.165 18.279 1.00 22.03 114 GLY A N 1
ATOM 767 C CA . GLY A 1 134 ? 31.318 -14.519 19.032 1.00 23.96 114 GLY A CA 1
ATOM 768 C C . GLY A 1 134 ? 32.008 -15.765 18.515 1.00 26.11 114 GLY A C 1
ATOM 769 O O . GLY A 1 134 ? 31.978 -16.056 17.321 1.00 25.31 114 GLY A O 1
ATOM 770 N N . SER A 1 135 ? 32.628 -16.511 19.423 1.00 28.00 115 SER A N 1
ATOM 771 C CA . SER A 1 135 ? 33.329 -17.735 19.041 1.00 30.64 115 SER A CA 1
ATOM 772 C C . SER A 1 135 ? 32.380 -18.882 18.707 1.00 30.76 115 SER A C 1
ATOM 773 O O . SER A 1 135 ? 32.743 -19.771 17.951 1.00 32.39 115 SER A O 1
ATOM 776 N N . ALA A 1 136 ? 31.171 -18.868 19.268 1.00 30.26 116 ALA A N 1
ATOM 777 C CA . ALA A 1 136 ? 30.204 -19.926 19.000 1.00 30.83 116 ALA A CA 1
ATOM 778 C C . ALA A 1 136 ? 29.757 -19.909 17.533 1.00 29.86 116 ALA A C 1
ATOM 779 O O . ALA A 1 136 ? 29.637 -20.959 16.895 1.00 31.10 116 ALA A O 1
ATOM 781 N N . GLY A 1 137 ? 29.529 -18.717 16.998 1.00 27.59 117 GLY A N 1
ATOM 782 C CA . GLY A 1 137 ? 28.923 -18.597 15.681 1.00 26.49 117 GLY A CA 1
ATOM 783 C C . GLY A 1 137 ? 27.479 -19.060 15.750 1.00 26.53 117 GLY A C 1
ATOM 784 O O . GLY A 1 137 ? 26.875 -19.112 16.832 1.00 26.44 117 GLY A O 1
ATOM 785 N N . SER A 1 138 ? 26.917 -19.382 14.594 1.00 26.64 118 SER A N 1
ATOM 786 C CA . SER A 1 138 ? 25.548 -19.849 14.514 1.00 27.87 118 SER A CA 1
ATOM 787 C C . SER A 1 138 ? 25.465 -20.779 13.321 1.00 29.39 118 SER A C 1
ATOM 788 O O . SER A 1 138 ? 25.001 -20.366 12.259 1.00 28.72 118 SER A O 1
ATOM 791 N N . PRO A 1 139 ? 25.949 -22.029 13.483 1.00 32.00 119 PRO A N 1
ATOM 792 C CA . PRO A 1 139 ? 26.045 -22.947 12.347 1.00 34.13 119 PRO A CA 1
ATOM 793 C C . PRO A 1 139 ? 24.663 -23.299 11.798 1.00 34.82 119 PRO A C 1
ATOM 794 O O . PRO A 1 139 ? 23.682 -23.287 12.553 1.00 34.79 119 PRO A O 1
ATOM 798 N N . PRO A 1 140 ? 24.580 -23.593 10.489 1.00 35.69 120 PRO A N 1
ATOM 799 C CA . PRO A 1 140 ? 25.684 -23.592 9.523 1.00 36.26 120 PRO A CA 1
ATOM 800 C C . PRO A 1 140 ? 25.993 -22.226 8.896 1.00 34.36 120 PRO A C 1
ATOM 801 O O . PRO A 1 140 ? 27.059 -22.055 8.305 1.00 35.10 120 PRO A O 1
ATOM 805 N N . LYS A 1 141 ? 25.077 -21.272 9.043 1.00 32.75 121 LYS A N 1
ATOM 806 C CA . LYS A 1 141 ? 25.163 -19.967 8.377 1.00 31.03 121 LYS A CA 1
ATOM 807 C C . LYS A 1 141 ? 26.359 -19.104 8.814 1.00 29.27 121 LYS A C 1
ATOM 808 O O . LYS A 1 141 ? 27.034 -18.486 7.975 1.00 28.78 121 LYS A O 1
ATOM 814 N N . ILE A 1 142 ? 26.609 -19.060 10.121 1.00 27.68 122 ILE A N 1
ATOM 815 C CA . ILE A 1 142 ? 27.582 -18.123 10.689 1.00 26.15 122 ILE A CA 1
ATOM 816 C C . ILE A 1 142 ? 28.743 -18.890 11.315 1.00 26.95 122 ILE A C 1
ATOM 817 O O . ILE A 1 142 ? 28.547 -19.596 12.307 1.00 27.86 122 ILE A O 1
ATOM 822 N N . PRO A 1 143 ? 29.960 -18.745 10.753 1.00 27.54 123 PRO A N 1
ATOM 823 C CA . PRO A 1 143 ? 31.109 -19.439 11.324 1.00 28.57 123 PRO A CA 1
ATOM 824 C C . PRO A 1 143 ? 31.576 -18.781 12.638 1.00 27.40 123 PRO A C 1
ATOM 825 O O . PRO A 1 143 ? 31.125 -17.687 12.963 1.00 25.07 123 PRO A O 1
ATOM 829 N N . PRO A 1 144 ? 32.448 -19.457 13.411 1.00 28.75 124 PRO A N 1
ATOM 830 C CA . PRO A 1 144 ? 32.999 -18.802 14.602 1.00 28.48 124 PRO A CA 1
ATOM 831 C C . PRO A 1 144 ? 33.763 -17.518 14.254 1.00 27.78 124 PRO A C 1
ATOM 832 O O . PRO A 1 144 ? 34.368 -17.430 13.178 1.00 27.90 124 PRO A O 1
ATOM 836 N N . ASN A 1 145 ? 33.713 -16.532 15.152 1.00 26.99 125 ASN A N 1
ATOM 837 C CA . ASN A 1 145 ? 34.512 -15.311 15.027 1.00 27.15 125 ASN A CA 1
ATOM 838 C C . ASN A 1 145 ? 34.241 -14.509 13.761 1.00 26.08 125 ASN A C 1
ATOM 839 O O . ASN A 1 145 ? 35.156 -13.902 13.192 1.00 26.59 125 ASN A O 1
ATOM 844 N N . ALA A 1 146 ? 32.976 -14.501 13.347 1.00 24.47 126 ALA A N 1
ATOM 845 C CA . ALA A 1 146 ? 32.567 -13.867 12.096 1.00 23.66 126 ALA A CA 1
ATOM 846 C C . ALA A 1 146 ? 32.176 -12.401 12.283 1.00 22.33 126 ALA A C 1
ATOM 847 O O . ALA A 1 146 ? 31.401 -12.058 13.190 1.00 21.37 126 ALA A O 1
ATOM 849 N N . THR A 1 147 ? 32.730 -11.537 11.431 1.00 22.38 127 THR A N 1
ATOM 850 C CA . THR A 1 147 ? 32.242 -10.167 11.305 1.00 21.15 127 THR A CA 1
ATOM 851 C C . THR A 1 147 ? 31.082 -10.184 10.310 1.00 19.63 127 THR A C 1
ATOM 852 O O . THR A 1 147 ? 31.164 -10.837 9.259 1.00 20.08 127 THR A O 1
ATOM 856 N N . LEU A 1 148 ? 30.000 -9.498 10.669 1.00 17.91 128 LEU A N 1
ATOM 857 C CA . LEU A 1 148 ? 28.745 -9.526 9.903 1.00 16.93 128 LEU A CA 1
ATOM 858 C C . LEU A 1 148 ? 28.407 -8.157 9.373 1.00 16.63 128 LEU A C 1
ATOM 859 O O . LEU A 1 148 ? 28.698 -7.154 10.010 1.00 16.70 128 LEU A O 1
ATOM 864 N N . VAL A 1 149 ? 27.761 -8.135 8.215 1.00 15.73 129 VAL A N 1
ATOM 865 C CA . VAL A 1 149 ? 27.261 -6.888 7.641 1.00 16.14 129 VAL A CA 1
ATOM 866 C C . VAL A 1 149 ? 25.751 -7.002 7.463 1.00 15.31 129 VAL A C 1
ATOM 867 O O . VAL A 1 149 ? 25.267 -7.977 6.892 1.00 15.36 129 VAL A O 1
ATOM 871 N N . PHE A 1 150 ? 24.998 -6.029 7.978 1.00 14.83 130 PHE A N 1
ATOM 872 C CA . PHE A 1 150 ? 23.553 -6.009 7.743 1.00 14.68 130 PHE A CA 1
ATOM 873 C C . PHE A 1 150 ? 23.146 -4.717 7.051 1.00 14.44 130 PHE A C 1
ATOM 874 O O . PHE A 1 150 ? 23.599 -3.641 7.448 1.00 14.60 130 PHE A O 1
ATOM 882 N N . GLU A 1 151 ? 22.289 -4.827 6.035 1.00 14.16 131 GLU A N 1
ATOM 883 C CA . GLU A 1 151 ? 21.539 -3.694 5.549 1.00 14.20 131 GLU A CA 1
ATOM 884 C C . GLU A 1 151 ? 20.206 -3.712 6.293 1.00 13.92 131 GLU A C 1
ATOM 885 O O . GLU A 1 151 ? 19.544 -4.753 6.353 1.00 14.52 131 GLU A O 1
ATOM 891 N N . VAL A 1 152 ? 19.818 -2.577 6.878 1.00 13.23 132 VAL A N 1
ATOM 892 C CA . VAL A 1 152 ? 18.596 -2.507 7.687 1.00 12.47 132 VAL A CA 1
ATOM 893 C C . VAL A 1 152 ? 17.785 -1.294 7.256 1.00 13.06 132 VAL A C 1
ATOM 894 O O . VAL A 1 152 ? 18.344 -0.202 7.103 1.00 13.62 132 VAL A O 1
ATOM 898 N N . GLU A 1 153 ? 16.487 -1.502 7.022 1.00 12.94 133 GLU A N 1
ATOM 899 C CA . GLU A 1 153 ? 15.559 -0.404 6.752 1.00 13.93 133 GLU A CA 1
ATOM 900 C C . GLU A 1 153 ? 14.521 -0.364 7.851 1.00 13.99 133 GLU A C 1
ATOM 901 O O . GLU A 1 153 ? 13.847 -1.363 8.088 1.00 12.93 133 GLU A O 1
ATOM 907 N N . LEU A 1 154 ? 14.370 0.788 8.500 1.00 13.50 134 LEU A N 1
ATOM 908 C CA . LEU A 1 154 ? 13.419 0.919 9.613 1.00 14.16 134 LEU A CA 1
ATOM 909 C C . LEU A 1 154 ? 12.096 1.429 9.063 1.00 14.99 134 LEU A C 1
ATOM 910 O O . LEU A 1 154 ? 12.047 2.486 8.447 1.00 15.79 134 LEU A O 1
ATOM 915 N N . PHE A 1 155 ? 11.022 0.674 9.286 1.00 15.69 135 PHE A N 1
ATOM 916 C CA . PHE A 1 155 ? 9.704 1.078 8.780 1.00 17.70 135 PHE A CA 1
ATOM 917 C C . PHE A 1 155 ? 8.820 1.747 9.822 1.00 18.38 135 PHE A C 1
ATOM 918 O O . PHE A 1 155 ? 8.047 2.675 9.505 1.00 20.11 135 PHE A O 1
ATOM 926 N N . GLU A 1 156 ? 8.901 1.257 11.060 1.00 18.08 136 GLU A N 1
ATOM 927 C CA . GLU A 1 156 ? 7.948 1.651 12.090 1.00 19.50 136 GLU A CA 1
ATOM 928 C C . GLU A 1 156 ? 8.496 1.278 13.442 1.00 17.92 136 GLU A C 1
ATOM 929 O O . GLU A 1 156 ? 9.248 0.305 13.576 1.00 17.35 136 GLU A O 1
ATOM 935 N N . PHE A 1 157 ? 8.117 2.055 14.450 1.00 18.90 137 PHE A N 1
ATOM 936 C CA . PHE A 1 157 ? 8.285 1.602 15.818 1.00 18.06 137 PHE A CA 1
ATOM 937 C C . PHE A 1 157 ? 7.130 2.108 16.648 1.00 19.14 137 PHE A C 1
ATOM 938 O O . PHE A 1 157 ? 6.469 3.087 16.285 1.00 19.83 137 PHE A O 1
ATOM 946 N N . LYS A 1 158 ? 6.859 1.416 17.736 1.00 18.58 138 LYS A N 1
ATOM 947 C CA . LYS A 1 158 ? 5.747 1.823 18.594 1.00 20.15 138 LYS A CA 1
ATOM 948 C C . LYS A 1 158 ? 6.013 1.425 20.019 1.00 19.00 138 LYS A C 1
ATOM 949 O O . LYS A 1 158 ? 6.833 0.549 20.284 1.00 17.35 138 LYS A O 1
ATOM 955 N N . GLY A 1 159 ? 5.287 2.045 20.940 1.00 19.23 139 GLY A N 1
ATOM 956 C CA . GLY A 1 159 ? 5.459 1.736 22.345 1.00 20.19 139 GLY A CA 1
ATOM 957 C C . GLY A 1 159 ? 5.072 0.312 22.705 1.00 21.06 139 GLY A C 1
ATOM 958 O O . GLY A 1 159 ? 4.359 -0.367 21.975 1.00 20.55 139 GLY A O 1
ATOM 959 N N . GLU A 1 160 ? 5.564 -0.128 23.849 1.00 13.40 140 GLU A N 1
ATOM 960 C CA . GLU A 1 160 ? 5.339 -1.481 24.326 1.00 14.61 140 GLU A CA 1
ATOM 961 C C . GLU A 1 160 ? 3.950 -1.575 24.949 1.00 13.70 140 GLU A C 1
ATOM 962 O O . GLU A 1 160 ? 3.566 -0.765 25.784 1.00 13.03 140 GLU A O 1
ATOM 968 N N . ASP A 1 161 ? 3.196 -2.586 24.519 1.00 14.69 141 ASP A N 1
ATOM 969 C CA . ASP A 1 161 ? 1.886 -2.865 25.086 1.00 14.05 141 ASP A CA 1
ATOM 970 C C . ASP A 1 161 ? 2.151 -3.751 26.303 1.00 14.00 141 ASP A C 1
ATOM 971 O O . ASP A 1 161 ? 2.614 -4.894 26.157 1.00 15.30 141 ASP A O 1
ATOM 976 N N . LEU A 1 162 ? 1.861 -3.224 27.494 1.00 12.13 142 LEU A N 1
ATOM 977 C CA . LEU A 1 162 ? 2.135 -3.940 28.743 1.00 12.24 142 LEU A CA 1
ATOM 978 C C . LEU A 1 162 ? 0.968 -4.836 29.168 1.00 13.82 142 LEU A C 1
ATOM 979 O O . LEU A 1 162 ? 1.084 -5.536 30.167 1.00 14.58 142 LEU A O 1
ATOM 984 N N . THR A 1 163 ? -0.135 -4.806 28.429 1.00 13.78 143 THR A N 1
ATOM 985 C CA . THR A 1 163 ? -1.342 -5.576 28.846 1.00 14.86 143 THR A CA 1
ATOM 986 C C . THR A 1 163 ? -1.189 -7.060 28.631 1.00 17.03 143 THR A C 1
ATOM 987 O O . THR A 1 163 ? -0.517 -7.509 27.687 1.00 18.13 143 THR A O 1
ATOM 991 N N . GLU A 1 164 ? -1.841 -7.835 29.500 1.00 18.11 144 GLU A N 1
ATOM 992 C CA . GLU A 1 164 ? -1.875 -9.284 29.342 1.00 21.64 144 GLU A CA 1
ATOM 993 C C . GLU A 1 164 ? -2.685 -9.682 28.113 1.00 23.06 144 GLU A C 1
ATOM 994 O O . GLU A 1 164 ? -2.299 -10.593 27.412 1.00 24.63 144 GLU A O 1
ATOM 1000 N N . GLU A 1 165 ? -3.767 -8.964 27.828 1.00 23.19 145 GLU A N 1
ATOM 1001 C CA . GLU A 1 165 ? -4.598 -9.253 26.651 1.00 25.84 145 GLU A CA 1
ATOM 1002 C C . GLU A 1 165 ? -3.973 -8.757 25.351 1.00 25.16 145 GLU A C 1
ATOM 1003 O O . GLU A 1 165 ? -4.443 -9.103 24.273 1.00 26.01 145 GLU A O 1
ATOM 1009 N N . GLU A 1 166 ? -2.943 -7.918 25.446 1.00 22.98 146 GLU A N 1
ATOM 1010 C CA . GLU A 1 166 ? -2.362 -7.293 24.252 1.00 24.26 146 GLU A CA 1
ATOM 1011 C C . GLU A 1 166 ? -3.425 -6.536 23.454 1.00 23.42 146 GLU A C 1
ATOM 1012 O O . GLU A 1 166 ? -3.538 -6.694 22.233 1.00 25.06 146 GLU A O 1
ATOM 1018 N N . ASP A 1 167 ? -4.197 -5.719 24.165 1.00 21.27 147 ASP A N 1
ATOM 1019 C CA . ASP A 1 167 ? -5.287 -4.944 23.587 1.00 21.48 147 ASP A CA 1
ATOM 1020 C C . ASP A 1 167 ? -4.968 -3.447 23.470 1.00 20.13 147 ASP A C 1
ATOM 1021 O O . ASP A 1 167 ? -5.869 -2.633 23.213 1.00 19.86 147 ASP A O 1
ATOM 1026 N N . GLY A 1 168 ? -3.696 -3.101 23.674 1.00 18.78 148 GLY A N 1
ATOM 1027 C CA . GLY A 1 168 ? -3.225 -1.712 23.572 1.00 18.15 148 GLY A CA 1
ATOM 1028 C C . GLY A 1 168 ? -3.670 -0.806 24.702 1.00 16.86 148 GLY A C 1
ATOM 1029 O O . GLY A 1 168 ? -3.508 0.419 24.613 1.00 15.93 148 GLY A O 1
ATOM 1030 N N . GLY A 1 169 ? -4.235 -1.414 25.758 1.00 15.55 149 GLY A N 1
ATOM 1031 C CA . GLY A 1 169 ? -4.762 -0.693 26.922 1.00 14.31 149 GLY A CA 1
ATOM 1032 C C . GLY A 1 169 ? -3.762 0.046 27.795 1.00 12.36 149 GLY A C 1
ATOM 1033 O O . GLY A 1 169 ? -4.144 0.975 28.497 1.00 11.79 149 GLY A O 1
ATOM 1034 N N . ILE A 1 170 ? -2.512 -0.428 27.807 1.00 11.61 150 ILE A N 1
ATOM 1035 C CA . ILE A 1 170 ? -1.392 0.196 28.535 1.00 11.26 150 ILE A CA 1
ATOM 1036 C C . ILE A 1 170 ? -0.185 0.196 27.622 1.00 11.47 150 ILE A C 1
ATOM 1037 O O . ILE A 1 170 ? 0.365 -0.875 27.305 1.00 11.83 150 ILE A O 1
ATOM 1042 N N A ILE A 1 171 ? 0.226 1.391 27.205 0.50 11.30 151 ILE A N 1
ATOM 1043 N N B ILE A 1 171 ? 0.231 1.382 27.181 0.50 11.35 151 ILE A N 1
ATOM 1044 C CA A ILE A 1 171 ? 1.333 1.552 26.269 0.50 11.61 151 ILE A CA 1
ATOM 1045 C CA B ILE A 1 171 ? 1.368 1.491 26.263 0.50 11.63 151 ILE A CA 1
ATOM 1046 C C A ILE A 1 171 ? 2.427 2.327 26.987 0.50 11.05 151 ILE A C 1
ATOM 1047 C C B ILE A 1 171 ? 2.443 2.355 26.892 0.50 11.09 151 ILE A C 1
ATOM 1048 O O A ILE A 1 171 ? 2.139 3.352 27.608 0.50 10.38 151 ILE A O 1
ATOM 1049 O O B ILE A 1 171 ? 2.167 3.474 27.335 0.50 10.60 151 ILE A O 1
ATOM 1058 N N . ARG A 1 172 ? 3.662 1.820 26.941 1.00 10.84 152 ARG A N 1
ATOM 1059 C CA . ARG A 1 172 ? 4.793 2.511 27.581 1.00 10.54 152 ARG A CA 1
ATOM 1060 C C . ARG A 1 172 ? 5.817 3.016 26.572 1.00 11.48 152 ARG A C 1
ATOM 1061 O O . ARG A 1 172 ? 6.167 2.307 25.613 1.00 11.25 152 ARG A O 1
ATOM 1069 N N . ARG A 1 173 ? 6.351 4.210 26.834 1.00 10.44 153 ARG A N 1
ATOM 1070 C CA . ARG A 1 173 ? 7.511 4.725 26.101 1.00 12.16 153 ARG A CA 1
ATOM 1071 C C . ARG A 1 173 ? 8.561 5.001 27.180 1.00 11.77 153 ARG A C 1
ATOM 1072 O O . ARG A 1 173 ? 8.391 5.896 28.010 1.00 11.66 153 ARG A O 1
ATOM 1080 N N . ILE A 1 174 ? 9.619 4.207 27.208 1.00 11.66 154 ILE A N 1
ATOM 1081 C CA . ILE A 1 174 ? 10.688 4.454 28.167 1.00 10.93 154 ILE A CA 1
ATOM 1082 C C . ILE A 1 174 ? 11.490 5.668 27.719 1.00 11.69 154 ILE A C 1
ATOM 1083 O O . ILE A 1 174 ? 11.993 5.698 26.607 1.00 13.16 154 ILE A O 1
ATOM 1088 N N . GLN A 1 175 ? 11.604 6.646 28.610 1.00 11.15 155 GLN A N 1
ATOM 1089 C CA . GLN A 1 175 ? 12.427 7.850 28.385 1.00 12.77 155 GLN A CA 1
ATOM 1090 C C . GLN A 1 175 ? 13.876 7.603 28.771 1.00 14.21 155 GLN A C 1
ATOM 1091 O O . GLN A 1 175 ? 14.810 7.875 27.988 1.00 16.02 155 GLN A O 1
ATOM 1097 N N . THR A 1 176 ? 14.063 7.104 29.985 1.00 13.66 156 THR A N 1
ATOM 1098 C CA . THR A 1 176 ? 15.371 6.743 30.490 1.00 15.48 156 THR A CA 1
ATOM 1099 C C . THR A 1 176 ? 15.268 5.391 31.165 1.00 14.34 156 THR A C 1
ATOM 1100 O O . THR A 1 176 ? 14.400 5.176 32.016 1.00 13.08 156 THR A O 1
ATOM 1104 N N A ARG A 1 177 ? 16.175 4.496 30.772 0.50 15.46 157 ARG A N 1
ATOM 1105 N N B ARG A 1 177 ? 16.134 4.464 30.774 0.50 15.27 157 ARG A N 1
ATOM 1106 C CA A ARG A 1 177 ? 16.291 3.154 31.335 0.50 15.54 157 ARG A CA 1
ATOM 1107 C CA B ARG A 1 177 ? 16.080 3.131 31.352 0.50 14.85 157 ARG A CA 1
ATOM 1108 C C A ARG A 1 177 ? 16.651 3.217 32.825 0.50 14.63 157 ARG A C 1
ATOM 1109 C C B ARG A 1 177 ? 16.668 3.146 32.768 0.50 14.44 157 ARG A C 1
ATOM 1110 O O A ARG A 1 177 ? 17.386 4.121 33.257 0.50 14.80 157 ARG A O 1
ATOM 1111 O O B ARG A 1 177 ? 17.568 3.937 33.090 0.50 14.83 157 ARG A O 1
ATOM 1126 N N . GLY A 1 178 ? 16.144 2.258 33.602 1.00 13.96 158 GLY A N 1
ATOM 1127 C CA . GLY A 1 178 ? 16.528 2.140 34.995 1.00 14.59 158 GLY A CA 1
ATOM 1128 C C . GLY A 1 178 ? 17.858 1.445 35.183 1.00 16.81 158 GLY A C 1
ATOM 1129 O O . GLY A 1 178 ? 18.613 1.235 34.215 1.00 17.35 158 GLY A O 1
ATOM 1130 N N . GLU A 1 179 ? 18.117 1.066 36.430 1.00 17.92 159 GLU A N 1
ATOM 1131 C CA . GLU A 1 179 ? 19.363 0.412 36.832 1.00 22.45 159 GLU A CA 1
ATOM 1132 C C . GLU A 1 179 ? 19.249 -1.130 36.787 1.00 22.01 159 GLU A C 1
ATOM 1133 O O . GLU A 1 179 ? 19.384 -1.746 35.722 1.00 24.11 159 GLU A O 1
ATOM 1139 N N . GLY A 1 180 ? 19.022 -1.775 37.924 1.00 22.02 160 GLY A N 1
ATOM 1140 C CA . GLY A 1 180 ? 18.931 -3.222 37.917 1.00 21.56 160 GLY A CA 1
ATOM 1141 C C . GLY A 1 180 ? 17.785 -3.711 37.047 1.00 19.50 160 GLY A C 1
ATOM 1142 O O . GLY A 1 180 ? 16.882 -2.936 36.669 1.00 18.78 160 GLY A O 1
ATOM 1143 N N . TYR A 1 181 ? 17.814 -4.999 36.737 1.00 18.60 161 TYR A N 1
ATOM 1144 C CA . TYR A 1 181 ? 16.722 -5.593 35.996 1.00 16.15 161 TYR A CA 1
ATOM 1145 C C . TYR A 1 181 ? 15.513 -5.936 36.878 1.00 15.80 161 TYR A C 1
ATOM 1146 O O . TYR A 1 181 ? 14.458 -6.270 36.358 1.00 15.64 161 TYR A O 1
ATOM 1155 N N . ALA A 1 182 ? 15.668 -5.874 38.204 1.00 15.65 162 ALA A N 1
ATOM 1156 C CA . ALA A 1 182 ? 14.577 -6.285 39.112 1.00 15.14 162 ALA A CA 1
ATOM 1157 C C . ALA A 1 182 ? 13.374 -5.351 38.940 1.00 13.68 162 ALA A C 1
ATOM 1158 O O . ALA A 1 182 ? 13.545 -4.173 38.674 1.00 12.74 162 ALA A O 1
ATOM 1160 N N . LYS A 1 183 ? 12.176 -5.916 39.095 1.00 14.12 163 LYS A N 1
ATOM 1161 C CA . LYS A 1 183 ? 10.931 -5.124 39.004 1.00 14.09 163 LYS A CA 1
ATOM 1162 C C . LYS A 1 183 ? 10.054 -5.405 40.214 1.00 14.31 163 LYS A C 1
ATOM 1163 O O . LYS A 1 183 ? 10.083 -6.502 40.776 1.00 15.49 163 LYS A O 1
ATOM 1169 N N . PRO A 1 184 ? 9.255 -4.405 40.606 1.00 14.56 164 PRO A N 1
ATOM 1170 C CA . PRO A 1 184 ? 8.367 -4.601 41.741 1.00 15.34 164 PRO A CA 1
ATOM 1171 C C . PRO A 1 184 ? 7.298 -5.641 41.443 1.00 16.73 164 PRO A C 1
ATOM 1172 O O . PRO A 1 184 ? 6.750 -5.688 40.341 1.00 16.32 164 PRO A O 1
ATOM 1176 N N A ASN A 1 185 ? 6.982 -6.444 42.439 0.50 18.56 165 ASN A N 1
ATOM 1177 N N B ASN A 1 185 ? 7.002 -6.450 42.448 0.50 18.32 165 ASN A N 1
ATOM 1178 C CA A ASN A 1 185 ? 5.907 -7.411 42.305 0.50 20.16 165 ASN A CA 1
ATOM 1179 C CA B ASN A 1 185 ? 5.964 -7.479 42.369 0.50 19.73 165 ASN A CA 1
ATOM 1180 C C A ASN A 1 185 ? 4.720 -6.991 43.151 0.50 20.09 165 ASN A C 1
ATOM 1181 C C B ASN A 1 185 ? 4.804 -7.103 43.283 0.50 19.98 165 ASN A C 1
ATOM 1182 O O A ASN A 1 185 ? 4.743 -5.927 43.762 0.50 18.94 165 ASN A O 1
ATOM 1183 O O B ASN A 1 185 ? 4.940 -6.185 44.093 0.50 18.74 165 ASN A O 1
ATOM 1192 N N . GLU A 1 186 ? 3.681 -7.824 43.186 1.00 21.02 166 GLU A N 1
ATOM 1193 C CA . GLU A 1 186 ? 2.531 -7.544 44.053 1.00 22.74 166 GLU A CA 1
ATOM 1194 C C . GLU A 1 186 ? 3.010 -7.487 45.501 1.00 22.77 166 GLU A C 1
ATOM 1195 O O . GLU A 1 186 ? 3.800 -8.325 45.929 1.00 23.41 166 GLU A O 1
ATOM 1201 N N . GLY A 1 187 ? 2.557 -6.474 46.232 1.00 22.36 167 GLY A N 1
ATOM 1202 C CA . GLY A 1 187 ? 2.933 -6.331 47.623 1.00 23.31 167 GLY A CA 1
ATOM 1203 C C . GLY A 1 187 ? 4.251 -5.604 47.851 1.00 22.39 167 GLY A C 1
ATOM 1204 O O . GLY A 1 187 ? 4.623 -5.361 49.004 1.00 23.99 167 GLY A O 1
ATOM 1205 N N . ALA A 1 188 ? 4.998 -5.310 46.781 1.00 20.53 168 ALA A N 1
ATOM 1206 C CA . ALA A 1 188 ? 6.239 -4.537 46.957 1.00 19.86 168 ALA A CA 1
ATOM 1207 C C . ALA A 1 188 ? 5.869 -3.131 47.409 1.00 18.76 168 ALA A C 1
ATOM 1208 O O . ALA A 1 188 ? 4.847 -2.603 46.989 1.00 17.65 168 ALA A O 1
ATOM 1210 N N . ILE A 1 189 ? 6.718 -2.528 48.246 1.00 18.83 169 ILE A N 1
ATOM 1211 C CA . ILE A 1 189 ? 6.552 -1.124 48.610 1.00 17.59 169 ILE A CA 1
ATOM 1212 C C . ILE A 1 189 ? 7.388 -0.347 47.614 1.00 15.78 169 ILE A C 1
ATOM 1213 O O . ILE A 1 189 ? 8.600 -0.550 47.524 1.00 15.91 169 ILE A O 1
ATOM 1218 N N . VAL A 1 190 ? 6.733 0.526 46.871 1.00 13.32 170 VAL A N 1
ATOM 1219 C CA . VAL A 1 190 ? 7.408 1.324 45.848 1.00 12.43 170 VAL A CA 1
ATOM 1220 C C . VAL A 1 190 ? 7.438 2.797 46.231 1.00 13.04 170 VAL A C 1
ATOM 1221 O O . VAL A 1 190 ? 6.528 3.285 46.921 1.00 12.82 170 VAL A O 1
ATOM 1225 N N A GLU A 1 191 ? 8.487 3.494 45.798 0.50 12.26 171 GLU A N 1
ATOM 1226 N N B GLU A 1 191 ? 8.496 3.490 45.814 0.50 12.09 171 GLU A N 1
ATOM 1227 C CA A GLU A 1 191 ? 8.506 4.954 45.834 0.50 12.04 171 GLU A CA 1
ATOM 1228 C CA B GLU A 1 191 ? 8.584 4.940 45.959 0.50 11.81 171 GLU A CA 1
ATOM 1229 C C A GLU A 1 191 ? 8.441 5.438 44.389 0.50 10.86 171 GLU A C 1
ATOM 1230 C C B GLU A 1 191 ? 8.609 5.500 44.553 0.50 10.82 171 GLU A C 1
ATOM 1231 O O A GLU A 1 191 ? 9.217 4.997 43.532 0.50 10.29 171 GLU A O 1
ATOM 1232 O O B GLU A 1 191 ? 9.536 5.223 43.789 0.50 10.36 171 GLU A O 1
ATOM 1243 N N A VAL A 1 192 ? 7.480 6.310 44.115 0.50 9.90 172 VAL A N 1
ATOM 1244 N N B VAL A 1 192 ? 7.568 6.250 44.207 0.50 9.95 172 VAL A N 1
ATOM 1245 C CA A VAL A 1 192 ? 7.187 6.700 42.742 0.50 9.06 172 VAL A CA 1
ATOM 1246 C CA B VAL A 1 192 ? 7.381 6.735 42.840 0.50 9.51 172 VAL A CA 1
ATOM 1247 C C A VAL A 1 192 ? 6.870 8.185 42.681 0.50 9.30 172 VAL A C 1
ATOM 1248 C C B VAL A 1 192 ? 7.133 8.242 42.848 0.50 9.41 172 VAL A C 1
ATOM 1249 O O A VAL A 1 192 ? 6.037 8.677 43.463 0.50 9.69 172 VAL A O 1
ATOM 1250 O O B VAL A 1 192 ? 6.627 8.793 43.841 0.50 10.26 172 VAL A O 1
ATOM 1257 N N . ALA A 1 193 ? 7.519 8.887 41.744 1.00 8.85 173 ALA A N 1
ATOM 1258 C CA . ALA A 1 193 ? 7.119 10.252 41.392 1.00 8.83 173 ALA A CA 1
ATOM 1259 C C . ALA A 1 193 ? 6.250 10.157 40.145 1.00 9.11 173 ALA A C 1
ATOM 1260 O O . ALA A 1 193 ? 6.642 9.524 39.151 1.00 9.51 173 ALA A O 1
ATOM 1262 N N . LEU A 1 194 ? 5.073 10.768 40.188 1.00 8.11 174 LEU A N 1
ATOM 1263 C CA . LEU A 1 194 ? 4.141 10.569 39.092 1.00 8.65 174 LEU A CA 1
ATOM 1264 C C . LEU A 1 194 ? 3.501 11.891 38.732 1.00 8.99 174 LEU A C 1
ATOM 1265 O O . LEU A 1 194 ? 3.281 12.767 39.596 1.00 9.48 174 LEU A O 1
ATOM 1270 N N . GLU A 1 195 ? 3.220 12.031 37.443 1.00 8.06 175 GLU A N 1
ATOM 1271 C CA . GLU A 1 195 ? 2.424 13.153 36.927 1.00 8.68 175 GLU A CA 1
ATOM 1272 C C . GLU A 1 195 ? 1.351 12.562 36.019 1.00 9.15 175 GLU A C 1
ATOM 1273 O O . GLU A 1 195 ? 1.664 11.804 35.098 1.00 8.92 175 GLU A O 1
ATOM 1279 N N . GLY A 1 196 ? 0.083 12.852 36.314 1.00 9.74 176 GLY A N 1
ATOM 1280 C CA . GLY A 1 196 ? -1.042 12.377 35.497 1.00 8.94 176 GLY A CA 1
ATOM 1281 C C . GLY A 1 196 ? -1.605 13.501 34.679 1.00 10.06 176 GLY A C 1
ATOM 1282 O O . GLY A 1 196 ? -1.855 14.609 35.206 1.00 10.61 176 GLY A O 1
ATOM 1283 N N . TYR A 1 197 ? -1.810 13.220 33.391 1.00 10.46 177 TYR A N 1
ATOM 1284 C CA . TYR A 1 197 ? -2.365 14.203 32.452 1.00 11.16 177 TYR A CA 1
ATOM 1285 C C . TYR A 1 197 ? -3.630 13.697 31.807 1.00 11.93 177 TYR A C 1
ATOM 1286 O O . TYR A 1 197 ? -3.721 12.532 31.405 1.00 11.68 177 TYR A O 1
ATOM 1295 N N . TYR A 1 198 ? -4.597 14.602 31.654 1.00 12.36 178 TYR A N 1
ATOM 1296 C CA . TYR A 1 198 ? -5.779 14.296 30.871 1.00 14.13 178 TYR A CA 1
ATOM 1297 C C . TYR A 1 198 ? -5.876 15.391 29.823 1.00 15.90 178 TYR A C 1
ATOM 1298 O O . TYR A 1 198 ? -5.920 16.582 30.165 1.00 16.38 178 TYR A O 1
ATOM 1307 N N . LYS A 1 199 ? -5.839 14.985 28.554 1.00 17.52 179 LYS A N 1
ATOM 1308 C CA . LYS A 1 199 ? -5.789 15.915 27.426 1.00 20.77 179 LYS A CA 1
ATOM 1309 C C . LYS A 1 199 ? -4.678 16.958 27.632 1.00 21.70 179 LYS A C 1
ATOM 1310 O O . LYS A 1 199 ? -4.883 18.169 27.428 1.00 22.97 179 LYS A O 1
ATOM 1316 N N . ASP A 1 200 ? -3.518 16.458 28.053 1.00 21.21 180 ASP A N 1
ATOM 1317 C CA . ASP A 1 200 ? -2.306 17.251 28.288 1.00 23.24 180 ASP A CA 1
ATOM 1318 C C . ASP A 1 200 ? -2.391 18.277 29.420 1.00 22.71 180 ASP A C 1
ATOM 1319 O O . ASP A 1 200 ? -1.493 19.123 29.572 1.00 24.02 180 ASP A O 1
ATOM 1324 N N . LYS A 1 201 ? -3.453 18.190 30.220 1.00 20.62 181 LYS A N 1
ATOM 1325 C CA . LYS A 1 201 ? -3.570 19.007 31.414 1.00 19.74 181 LYS A CA 1
ATOM 1326 C C . LYS A 1 201 ? -3.252 18.195 32.664 1.00 17.01 181 LYS A C 1
ATOM 1327 O O . LYS A 1 201 ? -3.860 17.158 32.897 1.00 15.49 181 LYS A O 1
ATOM 1330 N N . LEU A 1 202 ? -2.343 18.703 33.488 1.00 15.87 182 LEU A N 1
ATOM 1331 C CA . LEU A 1 202 ? -1.902 17.976 34.690 1.00 13.83 182 LEU A CA 1
ATOM 1332 C C . LEU A 1 202 ? -3.034 17.921 35.700 1.00 13.23 182 LEU A C 1
ATOM 1333 O O . LEU A 1 202 ? -3.608 18.977 36.019 1.00 15.20 182 LEU A O 1
ATOM 1338 N N . PHE A 1 203 ? -3.388 16.727 36.187 1.00 11.77 183 PHE A N 1
ATOM 1339 C CA . PHE A 1 203 ? -4.414 16.611 37.235 1.00 11.70 183 PHE A CA 1
ATOM 1340 C C . PHE A 1 203 ? -3.905 16.014 38.547 1.00 11.49 183 PHE A C 1
ATOM 1341 O O . PHE A 1 203 ? -4.614 16.068 39.569 1.00 12.29 183 PHE A O 1
ATOM 1349 N N . ASP A 1 204 ? -2.718 15.419 38.515 1.00 10.37 184 ASP A N 1
ATOM 1350 C CA . ASP A 1 204 ? -2.164 14.770 39.710 1.00 10.24 184 ASP A CA 1
ATOM 1351 C C . ASP A 1 204 ? -0.655 14.832 39.623 1.00 9.82 184 ASP A C 1
ATOM 1352 O O . ASP A 1 204 ? -0.073 14.456 38.606 1.00 10.26 184 ASP A O 1
ATOM 1357 N N . GLN A 1 205 ? -0.009 15.326 40.673 1.00 10.70 185 GLN A N 1
ATOM 1358 C CA . GLN A 1 205 ? 1.455 15.270 40.708 1.00 11.54 185 GLN A CA 1
ATOM 1359 C C . GLN A 1 205 ? 1.884 15.039 42.132 1.00 11.21 185 GLN A C 1
ATOM 1360 O O . GLN A 1 205 ? 1.678 15.917 42.988 1.00 12.26 185 GLN A O 1
ATOM 1366 N N . ARG A 1 206 ? 2.472 13.865 42.385 1.00 10.77 186 ARG A N 1
ATOM 1367 C CA . ARG A 1 206 ? 2.828 13.475 43.751 1.00 10.98 186 ARG A CA 1
ATOM 1368 C C . ARG A 1 206 ? 4.048 12.584 43.760 1.00 10.46 186 ARG A C 1
ATOM 1369 O O . ARG A 1 206 ? 4.329 11.925 42.772 1.00 10.36 186 ARG A O 1
ATOM 1377 N N . GLU A 1 207 ? 4.739 12.565 44.903 1.00 11.25 187 GLU A N 1
ATOM 1378 C CA . GLU A 1 207 ? 5.765 11.564 45.180 1.00 12.43 187 GLU A CA 1
ATOM 1379 C C . GLU A 1 207 ? 5.196 10.716 46.325 1.00 12.84 187 GLU A C 1
ATOM 1380 O O . GLU A 1 207 ? 4.914 11.234 47.410 1.00 14.11 187 GLU A O 1
ATOM 1386 N N . LEU A 1 208 ? 4.998 9.433 46.055 1.00 12.83 18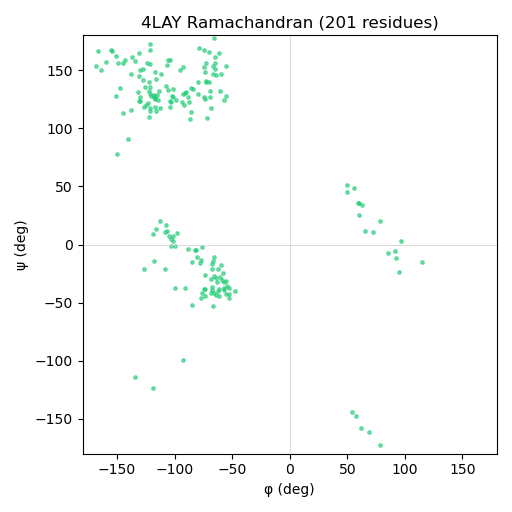8 LEU A N 1
ATOM 1387 C CA . LEU A 1 208 ? 4.275 8.521 46.959 1.00 13.32 188 LEU A CA 1
ATOM 1388 C C . LEU A 1 208 ? 5.161 7.363 47.367 1.00 13.73 188 LEU A C 1
ATOM 1389 O O . LEU A 1 208 ? 6.106 7.018 46.647 1.00 14.02 188 LEU A O 1
ATOM 1394 N N . ARG A 1 209 ? 4.844 6.775 48.520 1.00 13.80 189 ARG A N 1
ATOM 1395 C CA . ARG A 1 209 ? 5.396 5.488 48.922 1.00 14.19 189 ARG A CA 1
ATOM 1396 C C . ARG A 1 209 ? 4.183 4.622 49.240 1.00 15.08 189 ARG A C 1
ATOM 1397 O O . ARG A 1 209 ? 3.380 4.980 50.110 1.00 16.46 189 ARG A O 1
ATOM 1405 N N . PHE A 1 210 ? 4.009 3.520 48.513 1.00 14.10 190 PHE A N 1
ATOM 1406 C CA . PHE A 1 210 ? 2.840 2.678 48.767 1.00 14.39 190 PHE A CA 1
ATOM 1407 C C . PHE A 1 210 ? 3.085 1.243 48.358 1.00 15.26 190 PHE A C 1
ATOM 1408 O O . PHE A 1 210 ? 4.023 0.952 47.630 1.00 14.35 190 PHE A O 1
ATOM 1416 N N . GLU A 1 211 ? 2.197 0.368 48.810 1.00 16.61 191 GLU A N 1
ATOM 1417 C CA . GLU A 1 211 ? 2.275 -1.052 48.510 1.00 18.14 191 GLU A CA 1
ATOM 1418 C C . GLU A 1 211 ? 1.534 -1.324 47.221 1.00 16.56 191 GLU A C 1
ATOM 1419 O O . GLU A 1 211 ? 0.366 -0.951 47.089 1.00 15.82 191 GLU A O 1
ATOM 1425 N N . ILE A 1 212 ? 2.205 -1.981 46.275 1.00 16.53 192 ILE A N 1
ATOM 1426 C CA . ILE A 1 212 ? 1.535 -2.444 45.050 1.00 16.45 192 ILE A CA 1
ATOM 1427 C C . ILE A 1 212 ? 0.365 -3.339 45.438 1.00 17.63 192 ILE A C 1
ATOM 1428 O O . ILE A 1 212 ? 0.526 -4.320 46.148 1.00 18.17 192 ILE A O 1
ATOM 1433 N N . GLY A 1 213 ? -0.815 -2.961 44.956 1.00 17.37 193 GLY A N 1
ATOM 1434 C CA . GLY A 1 213 ? -2.053 -3.669 45.267 1.00 19.90 193 GLY A CA 1
ATOM 1435 C C . GLY A 1 213 ? -2.943 -2.747 46.060 1.00 21.14 193 GLY A C 1
ATOM 1436 O O . GLY A 1 213 ? -4.140 -3.008 46.220 1.00 22.85 193 GLY A O 1
ATOM 1437 N N . GLU A 1 214 ? -2.361 -1.662 46.573 1.00 21.13 194 GLU A N 1
ATOM 1438 C CA . GLU A 1 214 ? -3.119 -0.738 47.402 1.00 22.13 194 GLU A CA 1
ATOM 1439 C C . GLU A 1 214 ? -3.243 0.660 46.784 1.00 20.40 194 GLU A C 1
ATOM 1440 O O . GLU A 1 214 ? -3.686 1.601 47.427 1.00 20.96 194 GLU A O 1
ATOM 1446 N N . GLY A 1 215 ? -2.904 0.774 45.504 1.00 18.40 195 GLY A N 1
ATOM 1447 C CA . GLY A 1 215 ? -2.940 2.058 44.809 1.00 18.09 195 GLY A CA 1
ATOM 1448 C C . GLY A 1 215 ? -4.320 2.672 44.680 1.00 18.70 195 GLY A C 1
ATOM 1449 O O . GLY A 1 215 ? -4.445 3.893 44.639 1.00 18.35 195 GLY A O 1
ATOM 1450 N N . GLU A 1 216 ? -5.359 1.840 44.626 1.00 20.25 196 GLU A N 1
ATOM 1451 C CA . GLU A 1 216 ? -6.721 2.366 44.469 1.00 21.50 196 GLU A CA 1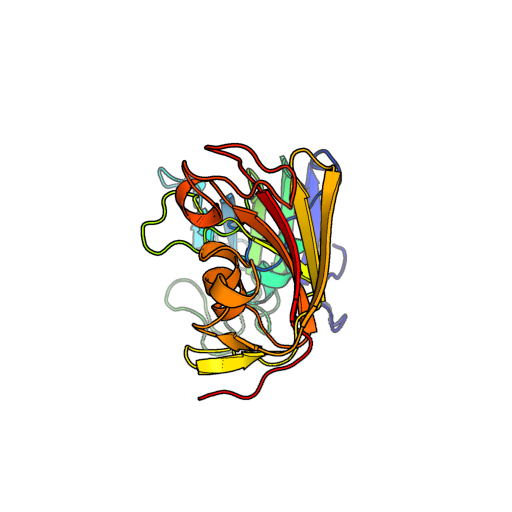
ATOM 1452 C C . GLU A 1 216 ? -7.076 3.387 45.550 1.00 21.59 196 GLU A C 1
ATOM 1453 O O . GLU A 1 216 ? -7.660 4.437 45.256 1.00 21.08 196 GLU A O 1
ATOM 1459 N N . ASN A 1 217 ? -6.700 3.084 46.789 1.00 22.03 197 ASN A N 1
ATOM 1460 C CA . ASN A 1 217 ? -6.982 3.953 47.925 1.00 22.87 197 ASN A CA 1
ATOM 1461 C C . ASN A 1 217 ? -6.229 5.290 47.869 1.00 20.91 197 ASN A C 1
ATOM 1462 O O . ASN A 1 217 ? -6.577 6.224 48.600 1.00 20.84 197 ASN A O 1
ATOM 1467 N N . LEU A 1 218 ? -5.232 5.367 46.986 1.00 17.72 198 LEU A N 1
ATOM 1468 C CA . LEU A 1 218 ? -4.435 6.582 46.775 1.00 16.79 198 LEU A CA 1
ATOM 1469 C C . LEU A 1 218 ? -4.782 7.259 45.445 1.00 15.59 198 LEU A C 1
ATOM 1470 O O . LEU A 1 218 ? -3.998 8.065 44.927 1.00 14.39 198 LEU A O 1
ATOM 1475 N N . ASP A 1 219 ? -5.934 6.887 44.881 1.00 14.66 199 ASP A N 1
ATOM 1476 C CA . ASP A 1 219 ? -6.436 7.488 43.625 1.00 14.02 199 ASP A CA 1
ATOM 1477 C C . ASP A 1 219 ? -5.513 7.227 42.448 1.00 12.47 199 ASP A C 1
ATOM 1478 O O . ASP A 1 219 ? -5.367 8.055 41.539 1.00 12.11 199 ASP A O 1
ATOM 1483 N N . LEU A 1 220 ? -4.878 6.059 42.465 1.00 11.12 200 LEU A N 1
ATOM 1484 C CA . LEU A 1 220 ? -4.078 5.643 41.330 1.00 10.78 200 LEU A CA 1
ATOM 1485 C C . LEU A 1 220 ? -4.874 4.638 40.521 1.00 11.10 200 LEU A C 1
ATOM 1486 O O . LEU A 1 220 ? -5.465 3.735 41.097 1.00 13.01 200 LEU A O 1
ATOM 1491 N N . PRO A 1 221 ? -4.904 4.795 39.186 1.00 10.49 201 PRO A N 1
ATOM 1492 C CA . PRO A 1 221 ? -5.694 3.827 38.417 1.00 11.08 201 PRO A CA 1
ATOM 1493 C C . PRO A 1 221 ? -4.977 2.466 38.325 1.00 10.64 201 PRO A C 1
ATOM 1494 O O . PRO A 1 221 ? -3.741 2.411 38.369 1.00 10.72 201 PRO A O 1
ATOM 1498 N N . TYR A 1 222 ? -5.758 1.395 38.179 1.00 11.66 202 TYR A N 1
ATOM 1499 C CA . TYR A 1 222 ? -5.227 0.032 38.166 1.00 11.90 202 TYR A CA 1
ATOM 1500 C C . TYR A 1 222 ? -4.101 -0.129 37.159 1.00 11.30 202 TYR A C 1
ATOM 1501 O O . TYR A 1 222 ? -3.064 -0.749 37.445 1.00 11.27 202 TYR A O 1
ATOM 1510 N N . GLY A 1 223 ? -4.306 0.387 35.951 1.00 11.14 203 GLY A N 1
ATOM 1511 C CA . GLY A 1 223 ? -3.297 0.270 34.894 1.00 10.82 203 GLY A CA 1
ATOM 1512 C C . GLY A 1 223 ? -1.937 0.873 35.236 1.00 10.93 203 GLY A C 1
ATOM 1513 O O . GLY A 1 223 ? -0.903 0.390 34.739 1.00 10.95 203 GLY A O 1
ATOM 1514 N N . LEU A 1 224 ? -1.942 1.912 36.067 1.00 9.70 204 LEU A N 1
ATOM 1515 C CA . LEU A 1 224 ? -0.710 2.558 36.517 1.00 9.81 204 LEU A CA 1
ATOM 1516 C C . LEU A 1 224 ? 0.036 1.598 37.429 1.00 9.87 204 LEU A C 1
ATOM 1517 O O . LEU A 1 224 ? 1.248 1.474 37.317 1.00 9.37 204 LEU A O 1
ATOM 1522 N N . GLU A 1 225 ? -0.685 0.895 38.310 1.00 9.26 205 GLU A N 1
ATOM 1523 C CA . GLU A 1 225 ? -0.003 -0.048 39.209 1.00 9.68 205 GLU A CA 1
ATOM 1524 C C . GLU A 1 225 ? 0.567 -1.211 38.405 1.00 10.41 205 GLU A C 1
ATOM 1525 O O . GLU A 1 225 ? 1.676 -1.702 38.689 1.00 10.92 205 GLU A O 1
ATOM 1531 N N . ARG A 1 226 ? -0.182 -1.673 37.399 1.00 9.96 206 ARG A N 1
ATOM 1532 C CA . ARG A 1 226 ? 0.319 -2.743 36.533 1.00 9.79 206 ARG A CA 1
ATOM 1533 C C . ARG A 1 226 ? 1.580 -2.272 35.784 1.00 9.56 206 ARG A C 1
ATOM 1534 O O . ARG A 1 226 ? 2.573 -3.053 35.663 1.00 10.10 206 ARG A O 1
ATOM 1542 N N . ALA A 1 227 ? 1.563 -1.016 35.329 1.00 8.97 207 ALA A N 1
ATOM 1543 C CA . ALA A 1 227 ? 2.740 -0.441 34.637 1.00 9.34 207 ALA A CA 1
ATOM 1544 C C . ALA A 1 227 ? 3.977 -0.412 35.552 1.00 9.78 207 ALA A C 1
ATOM 1545 O O . ALA A 1 227 ? 5.086 -0.773 35.131 1.00 10.92 207 ALA A O 1
ATOM 1547 N N . ILE A 1 228 ? 3.778 0.014 36.799 1.00 8.68 208 ILE A N 1
ATOM 1548 C CA . ILE A 1 228 ? 4.865 0.086 37.785 1.00 8.11 208 ILE A CA 1
ATOM 1549 C C . ILE A 1 228 ? 5.518 -1.272 37.968 1.00 9.08 208 ILE A C 1
ATOM 1550 O O . ILE A 1 228 ? 6.738 -1.347 38.114 1.00 9.81 208 ILE A O 1
ATOM 1555 N N . GLN A 1 229 ? 4.718 -2.341 37.927 1.00 9.02 209 GLN A N 1
ATOM 1556 C CA . GLN A 1 229 ? 5.244 -3.703 38.040 1.00 10.40 209 GLN A CA 1
ATOM 1557 C C . GLN A 1 229 ? 6.130 -4.156 36.877 1.00 10.94 209 GLN A C 1
ATOM 1558 O O . GLN A 1 229 ? 6.743 -5.218 36.954 1.00 12.67 209 GLN A O 1
ATOM 1564 N N . ARG A 1 230 ? 6.154 -3.374 35.797 1.00 10.09 210 ARG A N 1
ATOM 1565 C CA . ARG A 1 230 ? 7.041 -3.637 34.675 1.00 10.98 210 ARG A CA 1
ATOM 1566 C C . ARG A 1 230 ? 8.270 -2.709 34.632 1.00 10.74 210 ARG A C 1
ATOM 1567 O O . ARG A 1 230 ? 9.114 -2.827 33.732 1.00 10.50 210 ARG A O 1
ATOM 1575 N N . MET A 1 231 ? 8.352 -1.782 35.591 1.00 10.07 211 MET A N 1
ATOM 1576 C CA . MET A 1 231 ? 9.434 -0.762 35.643 1.00 10.02 211 MET A CA 1
ATOM 1577 C C . MET A 1 231 ? 10.622 -1.197 36.493 1.00 11.23 211 MET A C 1
ATOM 1578 O O . MET A 1 231 ? 10.464 -2.016 37.406 1.00 10.81 211 MET A O 1
ATOM 1583 N N . GLU A 1 232 ? 11.814 -0.661 36.172 1.00 11.87 212 GLU A N 1
ATOM 1584 C CA . GLU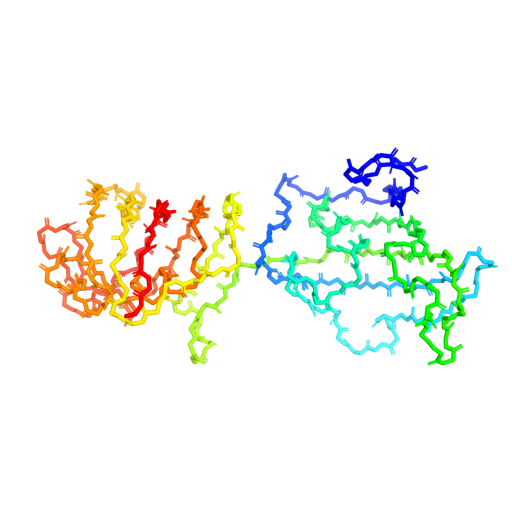 A 1 232 ? 13.043 -0.941 36.939 1.00 12.73 212 GLU A CA 1
ATOM 1585 C C . GLU A 1 232 ? 13.397 0.302 37.780 1.00 12.32 212 GLU A C 1
ATOM 1586 O O . GLU A 1 232 ? 12.971 1.422 37.444 1.00 11.25 212 GLU A O 1
ATOM 1592 N N . LYS A 1 233 ? 14.186 0.105 38.846 1.00 12.92 213 LYS A N 1
ATOM 1593 C CA . LYS A 1 233 ? 14.601 1.198 39.708 1.00 13.27 213 LYS A CA 1
ATOM 1594 C C . LYS A 1 233 ? 15.274 2.274 38.863 1.00 13.51 213 LYS A C 1
ATOM 1595 O O . LYS A 1 233 ? 16.201 1.978 38.084 1.00 14.29 213 LYS A O 1
ATOM 1601 N N . GLY A 1 234 ? 14.803 3.508 39.004 1.00 11.97 214 GLY A N 1
ATOM 1602 C CA . GLY A 1 234 ? 15.446 4.634 38.329 1.00 13.05 214 GLY A CA 1
ATOM 1603 C C . GLY A 1 234 ? 14.843 4.900 36.955 1.00 12.67 214 GLY A C 1
ATOM 1604 O O . GLY A 1 234 ? 15.216 5.861 36.299 1.00 13.44 214 GLY A O 1
ATOM 1605 N N . GLU A 1 235 ? 13.924 4.048 36.506 1.00 11.00 215 GLU A N 1
ATOM 1606 C CA . GLU A 1 235 ? 13.346 4.209 35.157 1.00 10.52 215 GLU A CA 1
ATOM 1607 C C . GLU A 1 235 ? 12.396 5.398 35.125 1.00 10.31 215 GLU A C 1
ATOM 1608 O O . GLU A 1 235 ? 11.670 5.606 36.075 1.00 10.27 215 GLU A O 1
ATOM 1614 N N . HIS A 1 236 ? 12.450 6.163 34.033 1.00 10.07 216 HIS A N 1
ATOM 1615 C CA . HIS A 1 236 ? 11.508 7.252 33.765 1.00 9.42 216 HIS A CA 1
ATOM 1616 C C . HIS A 1 236 ? 10.772 6.862 32.493 1.00 9.44 216 HIS A C 1
ATOM 1617 O O . HIS A 1 236 ? 11.403 6.679 31.446 1.00 9.14 216 HIS A O 1
ATOM 1624 N N . SER A 1 237 ? 9.460 6.707 32.606 1.00 8.76 217 SER A N 1
ATOM 1625 C CA . SER A 1 237 ? 8.637 6.277 31.468 1.00 9.61 217 SER A CA 1
ATOM 1626 C C . SER A 1 237 ? 7.380 7.103 31.328 1.00 10.07 217 SER A C 1
ATOM 1627 O O . SER A 1 237 ? 6.909 7.705 32.296 1.00 10.74 217 SER A O 1
ATOM 1630 N N . ILE A 1 238 ? 6.834 7.105 30.116 1.00 9.95 218 ILE A N 1
ATOM 1631 C CA . ILE A 1 238 ? 5.504 7.668 29.886 1.00 10.35 218 ILE A CA 1
ATOM 1632 C C . ILE A 1 238 ? 4.583 6.475 29.646 1.00 10.18 218 ILE A C 1
ATOM 1633 O O . ILE A 1 238 ? 4.954 5.537 28.923 1.00 10.03 218 ILE A O 1
ATOM 1638 N N . VAL A 1 239 ? 3.402 6.507 30.261 1.00 9.15 219 VAL A N 1
ATOM 1639 C CA . VAL A 1 239 ? 2.475 5.368 30.185 1.00 9.09 219 VAL A CA 1
ATOM 1640 C C . VAL A 1 239 ? 1.108 5.916 29.781 1.00 9.51 219 VAL A C 1
ATOM 1641 O O . VAL A 1 239 ? 0.596 6.831 30.440 1.00 10.06 219 VAL A O 1
ATOM 1645 N N . TYR A 1 240 ? 0.571 5.386 28.685 1.00 10.49 220 TYR A N 1
ATOM 1646 C CA . TYR A 1 240 ? -0.737 5.784 28.167 1.00 10.81 220 TYR A CA 1
ATOM 1647 C C . TYR A 1 240 ? -1.742 4.720 28.567 1.00 11.45 220 TYR A C 1
ATOM 1648 O O . TYR A 1 240 ? -1.552 3.540 28.233 1.00 11.66 220 TYR A O 1
ATOM 1657 N N . LEU A 1 241 ? -2.832 5.150 29.206 1.00 10.93 221 LEU A N 1
ATOM 1658 C CA . LEU A 1 241 ? -3.892 4.252 29.678 1.00 10.42 221 LEU A CA 1
ATOM 1659 C C . LEU A 1 241 ? -5.210 4.491 28.955 1.00 12.19 221 LEU A C 1
ATOM 1660 O O . LEU A 1 241 ? -5.741 5.610 28.943 1.00 11.81 221 LEU A O 1
ATOM 1665 N N . LYS A 1 242 ? -5.746 3.427 28.366 1.00 13.84 222 LYS A N 1
ATOM 1666 C CA . LYS A 1 242 ? -7.113 3.464 27.876 1.00 14.72 222 LYS A CA 1
ATOM 1667 C C . LYS A 1 242 ? -8.073 3.430 29.082 1.00 14.86 222 LYS A C 1
ATOM 1668 O O . LYS A 1 242 ? -7.676 2.981 30.184 1.00 12.97 222 LYS A O 1
ATOM 1674 N N . PRO A 1 243 ? -9.314 3.930 28.903 1.00 15.65 223 PRO A N 1
ATOM 1675 C CA . PRO A 1 243 ? -10.246 4.077 30.039 1.00 15.59 223 PRO A CA 1
ATOM 1676 C C . PRO A 1 243 ? -10.429 2.778 30.857 1.00 15.70 223 PRO A C 1
ATOM 1677 O O . PRO A 1 243 ? -10.550 2.832 32.080 1.00 14.97 223 PRO A O 1
ATOM 1681 N N . SER A 1 244 ? -10.447 1.633 30.180 1.00 15.41 224 SER A N 1
ATOM 1682 C CA . SER A 1 244 ? -10.645 0.326 30.837 1.00 16.81 224 SER A CA 1
ATOM 1683 C C . SER A 1 244 ? -9.551 0.020 31.865 1.00 15.58 224 SER A C 1
ATOM 1684 O O . SER A 1 244 ? -9.770 -0.746 32.819 1.00 16.73 224 SER A O 1
ATOM 1687 N N . TYR A 1 245 ? -8.373 0.582 31.631 1.00 14.44 225 TYR A N 1
ATOM 1688 C CA . TYR A 1 245 ? -7.219 0.400 32.527 1.00 13.83 225 TYR A CA 1
ATOM 1689 C C . TYR A 1 245 ? -7.001 1.635 33.394 1.00 14.36 225 TYR A C 1
ATOM 1690 O O . TYR A 1 245 ? -6.028 1.723 34.137 1.00 13.89 225 TYR A O 1
ATOM 1699 N N . ALA A 1 246 ? -7.911 2.602 33.280 1.00 15.11 226 ALA A N 1
ATOM 1700 C CA . ALA A 1 246 ? -7.773 3.838 34.043 1.00 15.11 226 ALA A CA 1
ATOM 1701 C C . ALA A 1 246 ? -8.995 3.931 34.958 1.00 15.24 226 ALA A C 1
ATOM 1702 O O . ALA A 1 246 ? -9.265 3.013 35.717 1.00 17.82 226 ALA A O 1
ATOM 1704 N N . PHE A 1 247 ? -9.772 5.008 34.882 1.00 14.68 227 PHE A N 1
ATOM 1705 C CA . PHE A 1 247 ? -10.940 5.159 35.750 1.00 15.20 227 PHE A CA 1
ATOM 1706 C C . PHE A 1 247 ? -12.288 4.773 35.107 1.00 16.40 227 PHE A C 1
ATOM 1707 O O . PHE A 1 247 ? -13.375 5.012 35.674 1.00 18.05 227 PHE A O 1
ATOM 1715 N N . GLY A 1 248 ? -12.222 4.163 33.922 1.00 17.47 228 GLY A N 1
ATOM 1716 C CA . GLY A 1 248 ? -13.393 3.567 33.298 1.00 18.58 228 GLY A CA 1
ATOM 1717 C C . GLY A 1 248 ? -14.588 4.496 33.147 1.00 20.60 228 GLY A C 1
ATOM 1718 O O . GLY A 1 248 ? -14.431 5.700 32.891 1.00 19.58 228 GLY A O 1
ATOM 1719 N N . SER A 1 249 ? -15.787 3.935 33.300 1.00 21.69 229 SER A N 1
ATOM 1720 C CA . SER A 1 249 ? -17.014 4.698 33.096 1.00 24.20 229 SER A CA 1
ATOM 1721 C C . SER A 1 249 ? -17.335 5.603 34.284 1.00 24.27 229 SER A C 1
ATOM 1722 O O . SER A 1 249 ? -18.188 6.485 34.178 1.00 26.15 229 SER A O 1
ATOM 1725 N N . VAL A 1 250 ? -16.689 5.353 35.418 1.00 23.55 230 VAL A N 1
ATOM 1726 C CA . VAL A 1 250 ? -16.886 6.157 36.633 1.00 23.92 230 VAL A CA 1
ATOM 1727 C C . VAL A 1 250 ? -16.160 7.517 36.537 1.00 22.12 230 VAL A C 1
ATOM 1728 O O . VAL A 1 250 ? -16.725 8.556 36.918 1.00 22.96 230 VAL A O 1
ATOM 1732 N N . GLY A 1 251 ? -14.936 7.519 36.017 1.00 20.39 231 GLY A N 1
ATOM 1733 C CA . GLY A 1 251 ? -14.153 8.752 36.012 1.00 17.90 231 GLY A CA 1
ATOM 1734 C C . GLY A 1 251 ? -13.544 9.024 37.380 1.00 17.40 231 GLY A C 1
ATOM 1735 O O . GLY A 1 251 ? -13.571 8.175 38.285 1.00 17.54 231 GLY A O 1
ATOM 1736 N N . LYS A 1 252 ? -12.947 10.197 37.533 1.00 15.65 232 LYS A N 1
ATOM 1737 C CA . LYS A 1 252 ? -12.452 10.618 38.843 1.00 14.85 232 LYS A CA 1
ATOM 1738 C C . LYS A 1 252 ? -12.753 12.117 39.010 1.00 14.55 232 LYS A C 1
ATOM 1739 O O . LYS A 1 252 ? -11.949 12.993 38.645 1.00 14.11 232 LYS A O 1
ATOM 1745 N N . GLU A 1 253 ? -13.923 12.386 39.574 1.00 15.11 233 GLU A N 1
ATOM 1746 C CA . GLU A 1 253 ? -14.440 13.741 39.673 1.00 15.06 233 GLU A CA 1
ATOM 1747 C C . GLU A 1 253 ? -13.468 14.724 40.312 1.00 15.24 233 GLU A C 1
ATOM 1748 O O . GLU A 1 253 ? -13.314 15.850 39.833 1.00 16.09 233 GLU A O 1
ATOM 1754 N N . LYS A 1 254 ? -12.801 14.318 41.390 1.00 16.22 234 LYS A N 1
ATOM 1755 C CA . LYS A 1 254 ? -11.902 15.253 42.067 1.00 16.80 234 LYS A CA 1
ATOM 1756 C C . LYS A 1 254 ? -10.667 15.635 41.252 1.00 15.93 234 LYS A C 1
ATOM 1757 O O . LYS A 1 254 ? -10.016 16.648 41.578 1.00 16.72 234 LYS A O 1
ATOM 1763 N N . PHE A 1 255 ? -10.370 14.843 40.217 1.00 14.20 235 PHE A N 1
ATOM 1764 C CA . PHE A 1 255 ? -9.285 15.133 39.274 1.00 13.45 235 PHE A CA 1
ATOM 1765 C C . PHE A 1 255 ? -9.797 15.722 37.966 1.00 13.79 235 PHE A C 1
ATOM 1766 O O . PHE A 1 255 ? -9.032 15.910 37.018 1.00 13.55 235 PHE A O 1
ATOM 1774 N N . GLN A 1 256 ? -11.092 16.019 37.929 1.00 13.90 236 GLN A N 1
ATOM 1775 C CA . GLN A 1 256 ? -11.758 16.554 36.728 1.00 14.99 236 GLN A CA 1
ATOM 1776 C C . GLN A 1 256 ? -11.637 15.583 35.537 1.00 14.82 236 GLN A C 1
ATOM 1777 O O . GLN A 1 256 ? -11.521 16.000 34.371 1.00 15.74 236 GLN A O 1
ATOM 1783 N N . ILE A 1 257 ? -11.687 14.281 35.838 1.00 13.39 237 ILE A N 1
ATOM 1784 C CA . ILE A 1 257 ? -11.600 13.255 34.810 1.00 13.00 237 ILE A CA 1
ATOM 1785 C C . ILE A 1 257 ? -13.004 12.679 34.584 1.00 13.87 237 ILE A C 1
ATOM 1786 O O . ILE A 1 257 ? -13.613 12.124 35.508 1.00 13.75 237 ILE A O 1
ATOM 1791 N N . PRO A 1 258 ? -13.535 12.833 33.359 1.00 14.81 238 PRO A N 1
ATOM 1792 C CA . PRO A 1 258 ? -14.864 12.349 33.047 1.00 16.07 238 PRO A CA 1
ATOM 1793 C C . PRO A 1 258 ? -14.877 10.849 32.799 1.00 16.26 238 PRO A C 1
ATOM 1794 O O . PRO A 1 258 ? -13.801 10.234 32.666 1.00 14.40 238 PRO A O 1
ATOM 1798 N N . PRO A 1 259 ? -16.083 10.251 32.730 1.00 18.30 239 PRO A N 1
ATOM 1799 C CA . PRO A 1 259 ? -16.190 8.877 32.245 1.00 19.21 239 PRO A CA 1
ATOM 1800 C C . PRO A 1 259 ? -15.456 8.655 30.920 1.00 19.41 239 PRO A C 1
ATOM 1801 O O . PRO A 1 259 ? -15.428 9.555 30.056 1.00 19.72 239 PRO A O 1
ATOM 1805 N N A ASN A 1 260 ? -14.853 7.472 30.793 0.50 18.49 240 ASN A N 1
ATOM 1806 N N B ASN A 1 260 ? -14.881 7.460 30.764 0.50 19.18 240 ASN A N 1
ATOM 1807 C CA A ASN A 1 260 ? -14.287 6.972 29.536 0.50 18.76 240 ASN A CA 1
ATOM 1808 C CA B ASN A 1 260 ? -14.321 6.986 29.490 0.50 19.98 240 ASN A CA 1
ATOM 1809 C C A ASN A 1 260 ? -13.123 7.814 29.035 0.50 18.30 240 ASN A C 1
ATOM 1810 C C B ASN A 1 260 ? -13.119 7.818 29.024 0.50 18.98 240 ASN A C 1
ATOM 1811 O O A ASN A 1 260 ? -12.986 8.063 27.830 0.50 19.62 240 ASN A O 1
ATOM 1812 O O B ASN A 1 260 ? -12.949 8.063 27.823 0.50 20.24 240 ASN A O 1
ATOM 1821 N N . ALA A 1 261 ? -12.292 8.232 29.984 1.00 17.15 241 ALA A N 1
ATOM 1822 C CA . ALA A 1 261 ? -11.130 9.100 29.715 1.00 16.05 241 ALA A CA 1
ATOM 1823 C C . ALA A 1 261 ? -9.842 8.302 29.511 1.00 16.20 241 ALA A C 1
ATOM 1824 O O . ALA A 1 261 ? -9.471 7.490 30.366 1.00 15.09 241 ALA A O 1
ATOM 1826 N N . GLU A 1 262 ? -9.139 8.573 28.407 1.00 16.01 242 GLU A N 1
ATOM 1827 C CA . GLU A 1 262 ? -7.757 8.108 28.265 1.00 16.52 242 GLU A CA 1
ATOM 1828 C C . GLU A 1 262 ? -6.811 9.030 29.047 1.00 14.44 242 GLU A C 1
ATOM 1829 O O . GLU A 1 262 ? -6.973 10.260 29.050 1.00 13.96 242 GLU A O 1
ATOM 1835 N N . LEU A 1 263 ? -5.827 8.430 29.712 1.00 12.11 243 LEU A N 1
ATOM 1836 C CA . LEU A 1 263 ? -4.905 9.191 30.561 1.00 10.64 243 LEU A CA 1
ATOM 1837 C C . LEU A 1 263 ? -3.458 8.962 30.140 1.00 11.13 243 LEU A C 1
ATOM 1838 O O . LEU A 1 263 ? -3.136 7.944 29.536 1.00 10.90 243 LEU A O 1
ATOM 1843 N N . LYS A 1 264 ? -2.592 9.913 30.469 1.00 11.05 244 LYS A N 1
ATOM 1844 C CA . LYS A 1 264 ? -1.165 9.767 30.209 1.00 11.70 244 LYS A CA 1
ATOM 1845 C C . LYS A 1 264 ? -0.437 10.090 31.506 1.00 10.86 244 LYS A C 1
ATOM 1846 O O . LYS A 1 264 ? -0.665 11.162 32.080 1.00 11.80 244 LYS A O 1
ATOM 1852 N N . TYR A 1 265 ? 0.438 9.181 31.946 1.00 10.04 245 TYR A N 1
ATOM 1853 C CA . TYR A 1 265 ? 1.274 9.430 33.125 1.00 9.52 245 TYR A CA 1
ATOM 1854 C C . TYR A 1 265 ? 2.733 9.470 32.767 1.00 10.70 245 TYR A C 1
ATOM 1855 O O 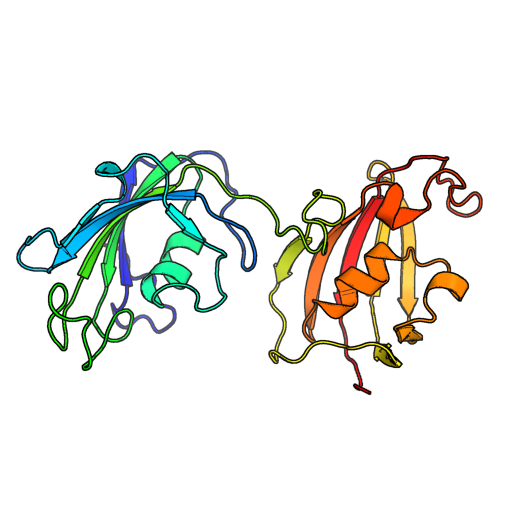. TYR A 1 265 ? 3.202 8.685 31.922 1.00 11.43 245 TYR A O 1
ATOM 1864 N N . GLU A 1 266 ? 3.439 10.376 33.427 1.00 10.00 246 GLU A N 1
ATOM 1865 C CA . GLU A 1 266 ? 4.905 10.357 33.459 1.00 11.76 246 GLU A CA 1
ATOM 1866 C C . GLU A 1 266 ? 5.291 9.804 34.821 1.00 11.94 246 GLU A C 1
ATOM 1867 O O . GLU A 1 266 ? 4.853 10.328 35.859 1.00 13.00 246 GLU A O 1
ATOM 1873 N N . LEU A 1 267 ? 6.068 8.720 34.818 1.00 11.38 247 LEU A N 1
ATOM 1874 C CA . LEU A 1 267 ? 6.366 7.949 36.038 1.00 12.75 247 LEU A CA 1
ATOM 1875 C C . LEU A 1 267 ? 7.870 7.807 36.228 1.00 12.92 247 LEU A C 1
ATOM 1876 O O . LEU A 1 267 ? 8.587 7.510 35.280 1.00 13.03 247 LEU A O 1
ATOM 1881 N N . HIS A 1 268 ? 8.338 8.007 37.455 1.00 11.73 248 HIS A N 1
ATOM 1882 C CA . HIS A 1 268 ? 9.728 7.729 37.810 1.00 12.21 248 HIS A CA 1
ATOM 1883 C C . HIS A 1 268 ? 9.654 6.711 38.931 1.00 11.70 248 HIS A C 1
ATOM 1884 O O . HIS A 1 268 ? 9.081 7.003 39.980 1.00 11.91 248 HIS A O 1
ATOM 1891 N N . LEU A 1 269 ? 10.188 5.509 38.730 1.00 10.46 249 LEU A N 1
ATOM 1892 C CA . LEU A 1 269 ? 10.240 4.552 39.843 1.00 10.83 249 LEU A CA 1
ATOM 1893 C C . LEU A 1 269 ? 11.526 4.858 40.606 1.00 11.40 249 LEU A C 1
ATOM 1894 O O . LEU A 1 269 ? 12.614 4.599 40.108 1.00 12.31 249 LEU A O 1
ATOM 1899 N N . LYS A 1 270 ? 11.412 5.439 41.801 1.00 11.98 250 LYS A N 1
ATOM 1900 C CA . LYS A 1 270 ? 12.603 5.868 42.540 1.00 12.95 250 LYS A CA 1
ATOM 1901 C C . LYS A 1 270 ? 13.304 4.687 43.201 1.00 14.08 250 LYS A C 1
ATOM 1902 O O . LYS A 1 270 ? 14.529 4.576 43.167 1.00 14.90 250 LYS A O 1
ATOM 1908 N N . SER A 1 271 ? 12.513 3.836 43.844 1.00 13.69 251 SER A N 1
ATOM 1909 C CA . SER A 1 271 ? 13.045 2.690 44.565 1.00 14.88 251 SER A CA 1
ATOM 1910 C C . SER A 1 271 ? 11.903 1.754 44.901 1.00 14.67 251 SER A C 1
ATOM 1911 O O . SER A 1 271 ? 10.713 2.107 44.747 1.00 13.43 251 SER A O 1
ATOM 1914 N N . PHE A 1 272 ? 12.262 0.544 45.303 1.00 16.58 252 PHE A N 1
ATOM 1915 C CA . PHE A 1 272 ? 11.278 -0.382 45.817 1.00 17.48 252 PHE A CA 1
ATOM 1916 C C . PHE A 1 272 ? 11.931 -1.457 46.654 1.00 20.84 252 PHE A C 1
ATOM 1917 O O . PHE A 1 272 ? 13.133 -1.744 46.525 1.00 20.64 252 PHE A O 1
ATOM 1925 N N . GLU A 1 273 ? 11.126 -2.039 47.525 1.00 22.98 253 GLU A N 1
ATOM 1926 C CA . GLU A 1 273 ? 11.561 -3.216 48.272 1.00 28.51 253 GLU A CA 1
ATOM 1927 C C . GLU A 1 273 ? 10.537 -4.294 47.952 1.00 29.85 253 GLU A C 1
ATOM 1928 O O . GLU A 1 273 ? 9.332 -4.091 48.131 1.00 29.61 253 GLU A O 1
ATOM 1934 N N . LYS A 1 274 ? 11.021 -5.412 47.408 1.00 32.52 254 LYS A N 1
ATOM 1935 C CA . LYS A 1 274 ? 10.152 -6.472 46.887 1.00 34.15 254 LYS A CA 1
ATOM 1936 C C . LYS A 1 274 ? 9.336 -7.132 47.997 1.00 36.72 254 LYS A C 1
ATOM 1937 O O . LYS A 1 274 ? 9.459 -6.772 49.180 1.00 38.09 254 LYS A O 1
ATOM 1939 N N . ALA A 1 275 ? 8.489 -8.075 47.573 1.00 38.24 255 ALA A N 1
ATOM 1940 C CA . ALA A 1 275 ? 7.783 -9.061 48.420 1.00 41.09 255 ALA A CA 1
ATOM 1941 C C . ALA A 1 275 ? 6.351 -8.635 48.663 1.00 41.04 255 ALA A C 1
ATOM 1942 O O . ALA A 1 275 ? 5.633 -8.376 47.707 1.00 40.69 255 ALA A O 1
#

Nearest PDB structures (foldseek):
  4lay-assembly1_A  TM=1.004E+00  e=1.051E-50  Homo sapiens
  8ffv-assembly1_D  TM=8.916E-01  e=3.082E-38  Homo sapiens
  4lav-assembly2_B  TM=5.420E-01  e=8.614E-46  Homo sapiens
  4drj-assembly1_A  TM=9.958E-01  e=1.440E-22  Homo sapiens
  6rcy-assembly1_A  TM=9.437E-01  e=2.391E-22  Homo sapiens

B-factor: mean 21.11, std 8.87, range [7.33, 75.91]

Sequence (234 aa):
GVDISPKQDEGVLKVIKREEGTGTEMMPMMIGDRRVVFVHYTGWLLDGTKFDSSLDRKDKFSFDLGKGEEVIKAWDIAIATMKVGEVCHITCKPEYAYGSAGSPPKIPPNATLVFEVELFEFKGEDLTEEEDGGIIIRRIQTRRGEGYAKPNNEGAIVEEVVALEGYYKDKLFDQRELRFEIGEGENLDLPYGLERAIQRMEKGEHSIVYLKPSYAFGSVGKEKFQIPPNNAELKYELHLKSFEKA

Solvent-accessible surface area: 12368 Å² total; per-residue (Å²): 78,106,30,34,2,104,166,120,58,99,0,0,49,17,62,74,121,121,138,18,98,63,125,64,81,5,56,66,3,0,87,0,41,0,28,26,8,0,56,30,118,121,47,70,124,25,36,4,2,113,114,121,107,114,90,70,48,5,14,1,34,108,65,97,29,30,117,0,10,13,18,0,0,35,45,0,62,54,21,1,18,0,42,0,40,0,81,18,132,25,21,84,23,88,84,9,42,112,135,115,6,61,85,102,13,30,0,27,12,56,0,44,0,75,87,33,100,10,20,44,9,9,139,141,141,83,23,2,3,46,16,57,17,70,81,115,4,112,42,169,68,79,0,96,136,22,0,45,0,62,1,22,2,37,0,44,45,170,116,85,81,32,9,120,69,123,27,152,10,73,3,45,86,0,138,115,60,24,3,3,143,0,0,8,77,0,0,35,89,0,22,92,37,3,39,0,24,0,92,2,95,29,104,46,14,28,21,84,131,5,48,165,138,30,158,6,53,74,103,6,97,5,51,0,39,0,66,1,85,33,45,105,69,99

Secondary structure (DSSP, 8-state):
-EE--TT-SSSEEEEEEE--SSS----TT-EEEEEEEEEETTS-EEEEGGGSSS-EEEETTSSSS-HHHHHHHTTPPTT-EEEEEE-GGGTTTTT-BTTTB-TT--EEEEEEEEEEE-EE--SS-SSSEEEEEEE--SSS----TT-EEEEEEEEEETTEEEEEEEEEEETT-GGGGT--HHHHHHHTT--TT-EEEEEE-GGGTTTTT-BGGGTB-TT--EEEEEEEEEEE--

GO terms:
  GO:0003755 peptidyl-prolyl cis-trans isomerase activity (F, IDA)
  GO:0006457 protein folding (P, IDA)
  GO:0005739 mitochondrion (C, EXP)
  GO:0005515 protein binding (F, IPI)
  GO:0005737 cytoplasm (C, TAS)
  GO:0030674 protein-macromolecule adaptor activity (F, TAS)
  GO:0006457 protein folding (P, TAS)
  GO:0005654 nucleoplasm (C, TAS)
  GO:0005829 cytosol (C, TAS)
  GO:0005829 cytosol (C, IDA)
  GO:0005528 FK506 binding (F, TAS)
  GO:0070062 extracellular exosome (C, HDA)
  GO:0003723 RNA binding (F, HDA)
  GO:0031072 heat shock protein binding (F, IPI)

Organism: Homo sapiens (NCBI:txid9606)

InterPro domains:
  IPR001179 FKBP-type peptidyl-prolyl cis-trans isomerase domain [PF00254] (44-134)
  IPR001179 FKBP-type peptidyl-prolyl cis-trans isomerase domain [PF00254] (162-250)
  IPR001179 FKBP-type peptidyl-prolyl cis-trans isomerase domain [PS50059] (50-138)
  IPR001179 FKBP-type peptidyl-prolyl cis-trans isomerase domain [PS50059] (167-253)
  IPR011990 Tetratricopeptide-like helical domain superfamily [G3DSA:1.25.40.10] (259-413)
  IPR011990 Tetratricopeptide-like helical domain superfamily [SSF48452] (258-414)
  IPR013105 Tetratricopeptide repeat 2 [PF07719] (354-386)
  IPR019734 Tetratricopeptide repeat [PF00515] (321-352)
  IPR019734 Tetratricopeptide repeat [PS50005] (270-303)
  IPR019734 Tetratricopeptide repeat [PS50005] (319-352)
  IPR019734 Tetratricopeptide repeat [PS50005] (353-386)
  IPR019734 Tetratricopeptide repeat [SM00028] (270-303)
  IPR019734 Tetratricopeptide repeat [SM00028] (319-352)
  IPR019734 Tetratricopeptide repeat [SM00028] (353-386)
  IPR046357 Peptidyl-prolyl cis-trans isomerase domain superfamily [G3DSA:3.10.50.40] (22-147)
  IPR046357 Peptidyl-prolyl cis-trans isomerase domain superfamily [G3DSA:3.10.50.40] (148-258)
  IPR050754 Peptidyl-prolyl cis-trans isomerase FKBP4/5/8-like [PTHR46512] (145-428)

Radius of gyration: 20.89 Å; Cα contacts (8 Å, |Δi|>4): 617; chains: 1; bounding box: 53×43×48 Å